Protein AF-A0A1B6L6G4-F1 (afdb_monomer_lite)

Foldseek 3Di:
DVVVVVVVVVVVPPDDPVVVVFWDFDDDPVLVVQLVVVVVVDDLCLVVCVVVVNDDPVVSVVSVVVVSVVSNCVSTPTDGNDPDPPQPVPNQPLDDPVLVVLVVVLVVLVVVLVVCVVVVDPCNVVSVVVSVVSVVVSVVSSVVSLVVSLVVQLVPDPHNVVSVVVSVVVVPPDDPPPPPVVVVVVVVVVVVVVVVD

Organism: NCBI:txid36148

Radius of gyration: 31.11 Å; chains: 1; bounding box: 111×31×58 Å

Sequence (197 aa):
LLLKFLYNVGNLTGIPNDVIKKLVRRQNDRTMGFFIEQLKGEKWNMIKEFQRGNINEEIMFDEFSKGYVNLWHFSSPPVQKKPGKQPKKGQLNWYTDKLRKIREQIMALHSVYKHVSKINYENVKIAYKAYLNCKRVYNYELKLAKRLAFENYIEKAPSRCKATWEVISSISTKPVDLDVDNLNNYFIDSVHELGSK

Structure (mmCIF, N/CA/C/O backbone):
data_AF-A0A1B6L6G4-F1
#
_entry.id   AF-A0A1B6L6G4-F1
#
loop_
_atom_site.group_PDB
_atom_site.id
_atom_site.type_symbol
_atom_site.label_atom_id
_atom_site.label_alt_id
_atom_site.label_comp_id
_atom_site.label_asym_id
_atom_site.label_entity_id
_atom_site.label_seq_id
_atom_site.pdbx_PDB_ins_code
_atom_site.Cartn_x
_atom_site.Cartn_y
_atom_site.Cartn_z
_atom_site.occupancy
_atom_site.B_iso_or_equiv
_atom_site.auth_seq_id
_atom_site.auth_comp_id
_atom_site.auth_asym_id
_atom_site.auth_atom_id
_atom_site.pdbx_PDB_model_num
ATOM 1 N N . LEU A 1 1 ? -34.875 -4.199 -6.684 1.00 39.66 1 LEU A N 1
ATOM 2 C CA . LEU A 1 1 ? -35.527 -2.992 -6.118 1.00 39.66 1 LEU A CA 1
ATOM 3 C C . LEU A 1 1 ? -34.527 -1.867 -5.827 1.00 39.66 1 LEU A C 1
ATOM 5 O O . LEU A 1 1 ? -34.655 -0.827 -6.453 1.00 39.66 1 LEU A O 1
ATOM 9 N N . LEU A 1 2 ? -33.465 -2.088 -5.039 1.00 31.22 2 LEU A N 1
ATOM 10 C CA . LEU A 1 2 ? -32.393 -1.097 -4.781 1.00 31.22 2 LEU A CA 1
ATOM 11 C C . LEU A 1 2 ? -31.710 -0.521 -6.042 1.00 31.22 2 LEU A C 1
ATOM 13 O O . LEU A 1 2 ? -31.504 0.683 -6.137 1.00 31.22 2 LEU A O 1
ATOM 17 N N . LEU A 1 3 ? -31.432 -1.351 -7.054 1.00 31.55 3 LEU A N 1
ATOM 18 C CA . LEU A 1 3 ? -30.875 -0.890 -8.339 1.00 31.55 3 LEU A CA 1
ATOM 19 C C . LEU A 1 3 ? -31.862 -0.039 -9.162 1.00 31.55 3 LEU A C 1
ATOM 21 O O . LEU A 1 3 ? -31.441 0.877 -9.859 1.00 31.55 3 LEU A O 1
ATOM 25 N N . LYS A 1 4 ? -33.172 -0.297 -9.042 1.00 30.81 4 LYS A N 1
ATOM 26 C CA . LYS A 1 4 ? -34.238 0.493 -9.690 1.00 30.81 4 LYS A CA 1
ATOM 27 C C . LYS A 1 4 ? -34.435 1.842 -8.986 1.00 30.81 4 LYS A C 1
ATOM 29 O O . LYS A 1 4 ? -34.667 2.846 -9.646 1.00 30.81 4 LYS A O 1
ATOM 34 N N . PHE A 1 5 ? -34.266 1.868 -7.663 1.00 37.62 5 PHE A N 1
ATOM 35 C CA . PHE A 1 5 ? -34.332 3.088 -6.857 1.00 37.62 5 PHE A CA 1
ATOM 36 C C . PHE A 1 5 ? -33.161 4.035 -7.168 1.00 37.62 5 PHE A C 1
ATOM 38 O O . PHE A 1 5 ? -33.369 5.221 -7.393 1.00 37.62 5 PHE A O 1
ATOM 45 N N . LEU A 1 6 ? -31.940 3.502 -7.302 1.00 36.91 6 LEU A N 1
ATOM 46 C CA . LEU A 1 6 ? -30.766 4.290 -7.706 1.00 36.91 6 LEU A CA 1
ATOM 47 C C . LEU A 1 6 ? -30.867 4.825 -9.144 1.00 36.91 6 LEU A C 1
ATOM 49 O O . LEU A 1 6 ? -30.389 5.924 -9.416 1.00 36.91 6 LEU A O 1
ATOM 53 N N . TYR A 1 7 ? -31.508 4.077 -10.048 1.00 36.12 7 TYR A N 1
ATOM 54 C CA . TYR A 1 7 ? -31.741 4.510 -11.429 1.00 36.12 7 TYR A CA 1
ATOM 55 C C . TYR A 1 7 ? -32.748 5.673 -11.509 1.00 36.12 7 TYR A C 1
ATOM 57 O O . TYR A 1 7 ? -32.514 6.639 -12.230 1.00 36.12 7 TYR A O 1
ATOM 65 N N . ASN A 1 8 ? -33.819 5.639 -10.707 1.00 34.69 8 ASN A N 1
ATOM 66 C CA . ASN A 1 8 ? -34.839 6.695 -10.700 1.00 34.69 8 ASN A CA 1
ATOM 67 C C . ASN A 1 8 ? -34.369 8.017 -10.070 1.00 34.69 8 ASN A C 1
ATOM 69 O O . ASN A 1 8 ? -34.823 9.078 -10.492 1.00 34.69 8 ASN A O 1
ATOM 73 N N . VAL A 1 9 ? -33.427 7.992 -9.121 1.00 42.03 9 VAL A N 1
ATOM 74 C CA . VAL A 1 9 ? -32.869 9.226 -8.527 1.00 42.03 9 VAL A CA 1
ATOM 75 C C . VAL A 1 9 ? -31.980 9.992 -9.522 1.00 42.03 9 VAL A C 1
ATOM 77 O O . VAL A 1 9 ? -31.917 11.219 -9.473 1.00 42.03 9 VAL A O 1
ATOM 80 N N . GLY A 1 10 ? -31.345 9.302 -10.478 1.00 36.12 10 GLY A N 1
ATOM 81 C CA . GLY A 1 10 ? -30.532 9.938 -11.524 1.00 36.12 10 GLY A CA 1
ATOM 82 C C . GLY A 1 10 ? -31.335 10.852 -12.458 1.00 36.12 10 GLY A C 1
ATOM 83 O O . GLY A 1 10 ? -30.865 11.932 -12.811 1.00 36.12 10 GLY A O 1
ATOM 84 N N . ASN A 1 11 ? -32.577 10.478 -12.781 1.00 34.06 11 ASN A N 1
ATOM 85 C CA . ASN A 1 11 ? -33.445 11.249 -13.679 1.00 34.06 11 ASN A CA 1
ATOM 86 C C . ASN A 1 11 ? -34.030 12.524 -13.045 1.00 34.06 11 ASN A C 1
ATOM 88 O O . ASN A 1 11 ? -34.455 13.415 -13.773 1.00 34.06 11 ASN A O 1
ATOM 92 N N . LEU A 1 12 ? -34.018 12.655 -11.713 1.00 39.72 12 LEU A N 1
ATOM 93 C CA . LEU A 1 12 ? -34.580 13.817 -11.007 1.00 39.72 12 LEU A CA 1
ATOM 94 C C . LEU A 1 12 ? -33.653 15.044 -10.982 1.00 39.72 12 LEU A C 1
ATOM 96 O O . LEU A 1 12 ? -34.081 16.121 -10.583 1.00 39.72 12 LEU A O 1
ATOM 100 N N . THR A 1 13 ? -32.389 14.906 -11.396 1.00 43.69 13 THR A N 1
ATOM 101 C CA . THR A 1 13 ? -31.381 15.980 -11.261 1.00 43.69 13 THR A CA 1
ATOM 102 C C . THR A 1 13 ? -30.924 16.593 -12.587 1.00 43.69 13 THR A C 1
ATOM 104 O O . THR A 1 13 ? -30.121 17.521 -12.574 1.00 43.69 13 THR A O 1
ATOM 107 N N . GLY A 1 14 ? -31.419 16.107 -13.734 1.00 39.94 14 GLY A N 1
ATOM 108 C CA . GLY A 1 14 ? -31.072 16.652 -15.057 1.00 39.94 14 GLY A CA 1
ATOM 109 C C . GLY A 1 14 ? -29.586 16.538 -15.433 1.00 39.94 14 GLY A C 1
ATOM 110 O O . GLY A 1 14 ? -29.133 17.197 -16.367 1.00 39.94 14 GLY A O 1
ATOM 111 N N . ILE A 1 15 ? -28.803 15.727 -14.713 1.00 44.81 15 ILE A N 1
ATOM 112 C CA . ILE A 1 15 ? -27.359 15.609 -14.928 1.00 44.81 15 ILE A CA 1
ATOM 113 C C . ILE A 1 15 ? -27.097 14.650 -16.105 1.00 44.81 15 ILE A C 1
ATOM 115 O O . ILE A 1 15 ? -27.528 13.497 -16.050 1.00 44.81 15 ILE A O 1
ATOM 119 N N . PRO A 1 16 ? -26.353 15.066 -17.150 1.00 45.09 16 PRO A N 1
ATOM 120 C CA . PRO A 1 16 ? -26.042 14.212 -18.295 1.00 45.09 16 PRO A CA 1
ATOM 121 C C . PRO A 1 16 ? -25.344 12.907 -17.881 1.00 45.09 16 PRO A C 1
ATOM 123 O O . PRO A 1 16 ? -24.388 12.917 -17.099 1.00 45.09 16 PRO A O 1
ATOM 126 N N . ASN A 1 17 ? -25.778 11.781 -18.459 1.00 45.47 17 ASN A N 1
ATOM 127 C CA . ASN A 1 17 ? -25.309 10.423 -18.136 1.00 45.47 17 ASN A CA 1
ATOM 128 C C . ASN A 1 17 ? -23.775 10.228 -18.204 1.00 45.47 17 ASN A C 1
ATOM 130 O O . ASN A 1 17 ? -23.232 9.369 -17.505 1.00 45.47 17 ASN A O 1
ATOM 134 N N . ASP A 1 18 ? -23.048 11.037 -18.982 1.00 49.62 18 ASP A N 1
ATOM 135 C CA . ASP A 1 18 ? -21.578 10.982 -19.060 1.00 49.62 18 ASP A CA 1
ATOM 136 C C . ASP A 1 18 ? -20.858 11.520 -17.811 1.00 49.62 18 ASP A C 1
ATOM 138 O O . ASP A 1 18 ? -19.724 11.119 -17.521 1.00 49.62 18 ASP A O 1
ATOM 142 N N . VAL A 1 19 ? -21.512 12.370 -17.015 1.00 47.19 19 VAL A N 1
ATOM 143 C CA . VAL A 1 19 ? -20.970 12.882 -15.743 1.00 47.19 19 VAL A CA 1
ATOM 144 C C . VAL A 1 19 ? -21.105 11.835 -14.629 1.00 47.19 19 VAL A C 1
ATOM 146 O O . VAL A 1 19 ? -20.217 11.700 -13.780 1.00 47.19 19 VAL A O 1
ATOM 149 N N . ILE A 1 20 ? -22.164 11.019 -14.674 1.00 48.06 20 ILE A N 1
ATOM 150 C CA . ILE A 1 20 ? -22.476 9.994 -13.662 1.00 48.06 20 ILE A CA 1
ATOM 151 C C . ILE A 1 20 ? -21.379 8.914 -13.593 1.00 48.06 20 ILE A C 1
ATOM 153 O O . ILE A 1 20 ? -21.066 8.415 -12.512 1.00 48.06 20 ILE A O 1
ATOM 157 N N . LYS A 1 21 ? -20.680 8.625 -14.702 1.00 52.34 21 LYS A N 1
ATOM 158 C CA . LYS A 1 21 ? -19.575 7.642 -14.744 1.00 52.34 21 LYS A CA 1
ATOM 159 C C . LYS A 1 21 ? -18.335 8.026 -13.912 1.00 52.34 21 LYS A C 1
ATOM 161 O O . LYS A 1 21 ? -17.437 7.195 -13.755 1.00 52.34 21 LYS A O 1
ATOM 166 N N . LYS A 1 22 ? -18.246 9.252 -13.372 1.00 57.28 22 LYS A N 1
ATOM 167 C CA . LYS A 1 22 ? -17.052 9.755 -12.654 1.00 57.28 22 LYS A CA 1
ATOM 168 C C . LYS A 1 22 ? -17.246 10.011 -11.159 1.00 57.28 22 LYS A C 1
ATOM 170 O O . LYS A 1 22 ? -16.252 10.263 -10.475 1.00 57.28 22 LYS A O 1
ATOM 175 N N . LEU A 1 23 ? -18.464 9.934 -10.634 1.00 62.88 23 LEU A N 1
ATOM 176 C CA . LEU A 1 23 ? -18.747 10.211 -9.225 1.00 62.88 23 LEU A CA 1
ATOM 177 C C . LEU A 1 23 ? -18.883 8.901 -8.446 1.00 62.88 23 LEU A C 1
ATOM 179 O O . LEU A 1 23 ? -19.687 8.040 -8.787 1.00 62.88 23 LEU A O 1
ATOM 183 N N . VAL A 1 24 ? -18.073 8.733 -7.401 1.00 73.31 24 VAL A N 1
ATOM 184 C CA . VAL A 1 24 ? -18.100 7.544 -6.538 1.00 73.31 24 VAL A CA 1
ATOM 185 C C . VAL A 1 24 ? -18.157 8.000 -5.087 1.00 73.31 24 VAL A C 1
ATOM 187 O O . VAL A 1 24 ? -17.417 8.896 -4.687 1.00 73.31 24 VAL A O 1
ATOM 190 N N . ARG A 1 25 ? -19.003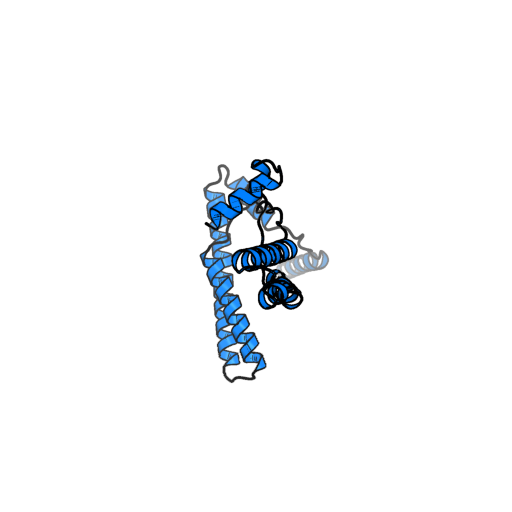 7.367 -4.274 1.00 73.31 25 ARG A N 1
ATOM 191 C CA . ARG A 1 25 ? -19.001 7.573 -2.819 1.00 73.31 25 ARG A CA 1
ATOM 192 C C . ARG A 1 25 ? -17.932 6.676 -2.205 1.00 73.31 25 ARG A C 1
ATOM 194 O O . ARG A 1 25 ? -17.938 5.467 -2.426 1.00 73.31 25 ARG A O 1
ATOM 201 N N . ARG A 1 26 ? -16.978 7.262 -1.480 1.00 68.44 26 ARG A N 1
ATOM 202 C CA . ARG A 1 26 ? -15.943 6.511 -0.756 1.00 68.44 26 ARG A CA 1
ATOM 203 C C . ARG A 1 26 ? -16.324 6.460 0.712 1.00 68.44 26 ARG A C 1
ATOM 205 O O . ARG A 1 26 ? -16.368 7.503 1.349 1.00 68.44 26 ARG A O 1
ATOM 212 N N . GLN A 1 27 ? -16.556 5.257 1.224 1.00 74.38 27 GLN A N 1
ATOM 213 C CA . GLN A 1 27 ? -16.770 5.037 2.648 1.00 74.38 27 GLN A CA 1
ATOM 214 C C . GLN A 1 27 ? -15.454 4.655 3.319 1.00 74.38 27 GLN A C 1
ATOM 216 O O . GLN A 1 27 ? -14.735 3.782 2.833 1.00 74.38 27 GLN A O 1
ATOM 221 N N . ASN A 1 28 ? -15.131 5.339 4.409 1.00 81.38 28 ASN A N 1
ATOM 222 C CA . ASN A 1 28 ? -14.063 4.974 5.329 1.00 81.38 28 ASN A CA 1
ATOM 223 C C . ASN A 1 28 ? -14.573 5.115 6.770 1.00 81.38 28 ASN A C 1
ATOM 225 O O . ASN A 1 28 ? -15.657 5.651 7.000 1.00 81.38 28 ASN A O 1
ATOM 229 N N . ASP A 1 29 ? -13.784 4.661 7.740 1.00 81.56 29 ASP A N 1
ATOM 230 C CA . ASP A 1 29 ? -14.205 4.630 9.146 1.00 81.56 29 ASP A CA 1
ATOM 231 C C . ASP A 1 29 ? -14.609 6.015 9.678 1.00 81.56 29 ASP A C 1
ATOM 233 O O . ASP A 1 29 ? -15.520 6.130 10.493 1.00 81.56 29 ASP A O 1
ATOM 237 N N . ARG A 1 30 ? -13.997 7.090 9.162 1.00 80.69 30 ARG A N 1
ATOM 238 C CA . ARG A 1 30 ? -14.322 8.469 9.549 1.00 80.69 30 ARG A CA 1
ATOM 239 C C . ARG A 1 30 ? -15.670 8.927 8.992 1.00 80.69 30 ARG A C 1
ATOM 241 O O . ARG A 1 30 ? -16.451 9.512 9.736 1.00 80.69 30 ARG A O 1
ATOM 248 N N . THR A 1 31 ? -15.948 8.691 7.707 1.00 79.62 31 THR A N 1
ATOM 249 C CA . THR A 1 31 ? -17.243 9.065 7.103 1.00 79.62 31 THR A CA 1
ATOM 250 C C . THR A 1 31 ? -18.380 8.242 7.694 1.00 79.62 31 THR A C 1
ATOM 252 O O . THR A 1 31 ? -19.468 8.769 7.912 1.00 79.62 31 THR A O 1
ATOM 255 N N . MET A 1 32 ? -18.111 6.975 8.020 1.00 85.62 32 MET A N 1
ATOM 256 C CA . MET A 1 32 ? -19.069 6.115 8.706 1.00 85.62 32 MET A CA 1
ATOM 257 C C . MET A 1 32 ? -19.312 6.570 10.150 1.00 85.62 32 MET A C 1
ATOM 259 O O . MET A 1 32 ? -20.462 6.656 10.570 1.00 85.62 32 MET A O 1
ATOM 263 N N . GLY A 1 33 ? -18.257 6.931 10.890 1.00 84.62 33 GLY A N 1
ATOM 264 C CA . GLY A 1 33 ? -18.384 7.495 12.236 1.00 84.62 33 GLY A CA 1
ATOM 265 C C . GLY A 1 33 ? -19.235 8.766 12.256 1.00 84.62 33 GLY A C 1
ATOM 266 O O . GLY A 1 33 ? -20.168 8.865 13.047 1.00 84.62 33 GLY A O 1
ATOM 267 N N . PHE A 1 34 ? -18.991 9.684 11.315 1.00 83.19 34 PHE A N 1
ATOM 268 C CA . PHE A 1 34 ? -19.787 10.904 11.172 1.00 83.19 34 PHE A CA 1
ATOM 269 C C . PHE A 1 34 ? -21.260 10.612 10.840 1.00 83.19 34 PHE A C 1
ATOM 271 O O . PHE A 1 34 ? -22.151 11.209 11.433 1.00 83.19 34 PHE A O 1
ATOM 278 N N . PHE A 1 35 ? -21.538 9.663 9.938 1.00 87.62 35 PHE A N 1
ATOM 279 C CA . PHE A 1 35 ? -22.912 9.246 9.632 1.00 87.62 35 PHE A CA 1
ATOM 280 C C . PHE A 1 35 ? -23.644 8.694 10.864 1.00 87.62 35 PHE A C 1
ATOM 282 O O . PHE A 1 35 ? -24.798 9.043 11.104 1.00 87.62 35 PHE A O 1
ATOM 289 N N . ILE A 1 36 ? -22.964 7.882 11.677 1.00 89.62 36 ILE A N 1
ATOM 290 C CA . ILE A 1 36 ? -23.523 7.331 12.918 1.00 89.62 36 ILE A CA 1
ATOM 291 C C . ILE A 1 36 ? -23.848 8.446 13.921 1.00 89.62 36 ILE A C 1
ATOM 293 O O . ILE A 1 36 ? -24.890 8.392 14.572 1.00 89.62 36 ILE A O 1
ATOM 297 N N . GLU A 1 37 ? -22.987 9.455 14.056 1.00 90.12 37 GLU A N 1
ATOM 298 C CA . GLU A 1 37 ? -23.256 10.608 14.926 1.00 90.12 37 GLU A CA 1
ATOM 299 C C . GLU A 1 37 ? -24.483 11.402 14.464 1.00 90.12 37 GLU A C 1
ATOM 301 O O . GLU A 1 37 ? -25.330 11.740 15.290 1.00 90.12 37 GLU A O 1
ATOM 306 N N . GLN A 1 38 ? -24.626 11.633 13.155 1.00 85.38 38 GLN A N 1
ATOM 307 C CA . GLN A 1 38 ? -25.799 12.318 12.603 1.00 85.38 38 GLN A CA 1
ATOM 308 C C . GLN A 1 38 ? -27.085 11.505 12.812 1.00 85.38 38 GLN A C 1
ATOM 310 O O . GLN A 1 38 ? -28.083 12.052 13.271 1.00 85.38 38 GLN A O 1
ATOM 315 N N . LEU A 1 39 ? -27.053 10.186 12.583 1.00 89.44 39 LEU A N 1
ATOM 316 C CA . LEU A 1 39 ? -28.201 9.305 12.842 1.00 89.44 39 LEU A CA 1
ATOM 317 C C . LEU A 1 39 ? -28.660 9.331 14.305 1.00 89.44 39 LEU A C 1
ATOM 319 O O . LEU A 1 39 ? -29.860 9.274 14.570 1.00 89.44 39 LEU A O 1
ATOM 323 N N . LYS A 1 40 ? -27.718 9.405 15.254 1.00 89.75 40 LYS A N 1
ATOM 324 C CA . LYS A 1 40 ? -28.026 9.496 16.690 1.00 89.75 40 LYS A CA 1
ATOM 325 C C . LYS A 1 40 ? -28.635 10.845 17.078 1.00 89.75 40 LYS A C 1
ATOM 327 O O . LYS A 1 40 ? -29.405 10.896 18.032 1.00 89.75 40 LYS A O 1
ATOM 332 N N . GLY A 1 41 ? -28.258 11.918 16.384 1.00 85.62 41 GLY A N 1
ATOM 333 C CA . GLY A 1 41 ? -28.753 13.273 16.632 1.00 85.62 41 GLY A CA 1
ATOM 334 C C . GLY A 1 41 ? -30.087 13.598 15.953 1.00 85.62 41 GLY A C 1
ATOM 335 O O . GLY A 1 41 ? -30.733 14.576 16.333 1.00 85.62 41 GLY A O 1
ATOM 336 N N . GLU A 1 42 ? -30.504 12.799 14.967 1.00 89.62 42 GLU A N 1
ATOM 337 C CA . GLU A 1 42 ? -31.704 13.062 14.175 1.00 89.62 42 GLU A CA 1
ATOM 338 C C . GLU A 1 42 ? -32.991 12.902 14.995 1.00 89.62 42 GLU A C 1
ATOM 340 O O . GLU A 1 42 ? -33.189 11.935 15.738 1.00 89.62 42 GLU A O 1
ATOM 345 N N . LYS A 1 43 ? -33.912 13.856 14.830 1.00 89.00 43 LYS A N 1
ATOM 346 C CA . LYS A 1 43 ? -35.220 13.829 15.490 1.00 89.00 43 LYS A CA 1
ATOM 347 C C . LYS A 1 43 ? -36.243 13.169 14.572 1.00 89.00 43 LYS A C 1
ATOM 349 O O . LYS A 1 43 ? -36.870 13.824 13.746 1.00 89.00 43 LYS A O 1
ATOM 354 N N . TRP A 1 44 ? -36.455 11.874 14.778 1.00 90.31 44 TRP A N 1
ATOM 355 C CA . TRP A 1 44 ? -37.418 11.042 14.050 1.00 90.31 44 TRP A CA 1
ATOM 356 C C . TRP A 1 44 ? -38.880 11.359 14.429 1.00 90.31 44 TRP A C 1
ATOM 358 O O . TRP A 1 44 ? -39.578 10.553 15.045 1.00 90.31 44 TRP A O 1
ATOM 368 N N . ASN A 1 45 ? -39.345 12.568 14.096 1.00 89.62 45 ASN A N 1
ATOM 369 C CA . ASN A 1 45 ? -40.678 13.067 14.460 1.00 89.62 45 ASN A CA 1
ATOM 370 C C . ASN A 1 45 ? -41.818 12.209 13.887 1.00 89.62 45 ASN A C 1
ATOM 372 O O . ASN A 1 45 ? -42.851 12.086 14.541 1.00 89.62 45 ASN A O 1
ATOM 376 N N . MET A 1 46 ? -41.600 11.547 12.745 1.00 91.38 46 MET A N 1
ATOM 377 C CA . MET A 1 46 ? -42.564 10.617 12.145 1.00 91.38 46 MET A CA 1
ATOM 378 C C . MET A 1 46 ? -42.968 9.484 13.098 1.00 91.38 46 MET A C 1
ATOM 380 O O . MET A 1 46 ? -44.108 9.036 13.076 1.00 91.38 46 MET A O 1
ATOM 384 N N . ILE A 1 47 ? -42.081 9.058 14.008 1.00 90.06 47 ILE A N 1
ATOM 385 C CA . ILE A 1 47 ? -42.405 8.029 15.009 1.00 90.06 47 ILE A CA 1
ATOM 386 C C . ILE A 1 47 ? -43.494 8.534 15.965 1.00 90.06 47 ILE A C 1
ATOM 388 O O . ILE A 1 47 ? -44.410 7.791 16.312 1.00 90.06 47 ILE A O 1
ATOM 392 N N . LYS A 1 48 ? -43.423 9.808 16.372 1.00 91.50 48 LYS A N 1
ATOM 393 C CA . LYS A 1 48 ? -44.418 10.419 17.267 1.00 91.50 48 LYS A CA 1
ATOM 394 C C . LYS A 1 48 ? -45.753 10.621 16.560 1.00 91.50 48 LYS A C 1
ATOM 396 O O . LYS A 1 48 ? -46.795 10.395 17.164 1.00 91.50 48 LYS A O 1
ATOM 401 N N . GLU A 1 49 ? -45.722 11.028 15.296 1.00 89.94 49 GLU A N 1
ATOM 402 C CA . GLU A 1 49 ? -46.930 11.217 14.487 1.00 89.94 49 GLU A CA 1
ATOM 403 C C . GLU A 1 49 ? -47.628 9.884 14.181 1.00 89.94 49 GLU A C 1
ATOM 405 O O . GLU A 1 49 ? -48.855 9.808 14.233 1.00 89.94 49 GLU A O 1
ATOM 410 N N . PHE A 1 50 ? -46.864 8.806 13.986 1.00 91.75 50 PHE A N 1
ATOM 411 C CA . PHE A 1 50 ? -47.404 7.452 13.858 1.00 91.75 50 PHE A CA 1
ATOM 412 C C . PHE A 1 50 ? -48.058 6.969 15.160 1.00 91.75 50 PHE A C 1
ATOM 414 O O . PHE A 1 50 ? -49.189 6.494 15.149 1.00 91.75 50 PHE A O 1
ATOM 421 N N . GLN A 1 51 ? -47.398 7.168 16.308 1.00 90.31 51 GLN A N 1
ATOM 422 C CA . GLN A 1 51 ? -47.954 6.817 17.626 1.00 90.31 51 GLN A CA 1
ATOM 423 C C . GLN A 1 51 ? -49.242 7.582 17.967 1.00 90.31 51 GLN A C 1
ATOM 425 O O . GLN A 1 51 ? -50.066 7.087 18.733 1.00 90.31 51 GLN A O 1
ATOM 430 N N . ARG A 1 52 ? -49.420 8.783 17.407 1.00 92.88 52 ARG A N 1
ATOM 431 C CA . ARG A 1 52 ? -50.639 9.594 17.543 1.00 92.88 52 ARG A CA 1
ATOM 432 C C . ARG A 1 52 ? -51.761 9.169 16.591 1.00 92.88 52 ARG A C 1
ATOM 434 O O . ARG A 1 52 ? -52.865 9.684 16.720 1.00 92.88 52 ARG A O 1
ATOM 441 N N . GLY A 1 53 ? -51.490 8.259 15.653 1.00 91.44 53 GLY A N 1
ATOM 442 C CA . GLY A 1 53 ? -52.437 7.844 14.617 1.00 91.44 53 GLY A CA 1
ATOM 443 C C . GLY A 1 53 ? -52.623 8.869 13.493 1.00 91.44 53 GLY A C 1
ATOM 444 O O . GLY A 1 53 ? -53.565 8.744 12.716 1.00 91.44 53 GLY A O 1
ATOM 445 N N . ASN A 1 54 ? -51.745 9.874 13.393 1.00 91.75 54 ASN A N 1
ATOM 446 C CA . ASN A 1 54 ? -51.842 10.936 12.384 1.00 91.75 54 ASN A CA 1
ATOM 447 C C . ASN A 1 54 ? -51.332 10.492 11.006 1.00 91.75 54 ASN A C 1
ATOM 449 O O . ASN A 1 54 ? -51.716 11.066 9.989 1.00 91.75 54 ASN A O 1
ATOM 453 N N . ILE A 1 55 ? -50.458 9.483 10.970 1.00 92.38 55 ILE A N 1
ATOM 454 C CA . ILE A 1 55 ? -49.914 8.893 9.745 1.00 92.38 55 ILE A CA 1
ATOM 455 C C . ILE A 1 55 ? -50.016 7.369 9.810 1.00 92.38 55 ILE A C 1
ATOM 457 O O . ILE A 1 55 ? -49.995 6.784 10.893 1.00 92.38 55 ILE A O 1
ATOM 461 N N . ASN A 1 56 ? -50.113 6.727 8.649 1.00 93.62 56 ASN A N 1
ATOM 462 C CA . ASN A 1 56 ? -50.108 5.271 8.534 1.00 93.62 56 ASN A CA 1
ATOM 463 C C . ASN A 1 56 ? -48.672 4.720 8.406 1.00 93.62 56 ASN A C 1
ATOM 465 O O . ASN A 1 56 ? -47.696 5.468 8.312 1.00 93.62 56 ASN A O 1
ATOM 469 N N . GLU A 1 57 ? -48.547 3.393 8.408 1.00 91.75 57 GLU A N 1
ATOM 470 C CA . GLU A 1 57 ? -47.259 2.689 8.356 1.00 91.75 57 GLU A CA 1
ATOM 471 C C . GLU A 1 57 ? -46.467 2.988 7.075 1.00 91.75 57 GLU A C 1
ATOM 473 O O . GLU A 1 57 ? -45.250 3.163 7.125 1.00 91.75 57 GLU A O 1
ATOM 478 N N . GLU A 1 58 ? -47.153 3.097 5.935 1.00 91.38 58 GLU A N 1
ATOM 479 C CA . GLU A 1 58 ? -46.520 3.383 4.644 1.00 91.38 58 GLU A CA 1
ATOM 480 C C . GLU A 1 58 ? -45.878 4.773 4.631 1.00 91.38 58 GLU A C 1
ATOM 482 O O . GLU A 1 58 ? -44.704 4.911 4.282 1.00 91.38 58 GLU A O 1
ATOM 487 N N . ILE A 1 59 ? -46.612 5.797 5.079 1.00 89.75 59 ILE A N 1
ATOM 488 C CA . ILE A 1 59 ? -46.116 7.177 5.153 1.00 89.75 59 ILE A CA 1
ATOM 489 C C . ILE A 1 59 ? -44.956 7.270 6.151 1.00 89.75 59 ILE A C 1
ATOM 491 O O . ILE A 1 59 ? -43.941 7.904 5.862 1.00 89.75 59 ILE A O 1
ATOM 495 N N . MET A 1 60 ? -45.064 6.589 7.293 1.00 91.44 60 MET A N 1
ATOM 496 C CA . MET A 1 60 ? -44.013 6.541 8.312 1.00 91.44 60 MET A CA 1
ATOM 497 C C . MET A 1 60 ? -42.710 5.941 7.764 1.00 91.44 60 MET A C 1
ATOM 499 O O . MET A 1 60 ? -41.632 6.521 7.944 1.00 91.44 60 MET A O 1
ATOM 503 N N . PHE A 1 61 ? -42.802 4.817 7.048 1.00 91.19 61 PHE A N 1
ATOM 504 C CA . PHE A 1 61 ? -41.645 4.167 6.436 1.00 91.19 61 PHE A CA 1
ATOM 505 C C . PHE A 1 61 ? -41.015 5.022 5.330 1.00 91.19 61 PHE A C 1
ATOM 507 O O . PHE A 1 61 ? -39.785 5.095 5.226 1.00 91.19 61 PHE A O 1
ATOM 514 N N . ASP A 1 62 ? -41.834 5.700 4.529 1.00 90.50 62 ASP A N 1
ATOM 515 C CA . ASP A 1 62 ? -41.370 6.602 3.477 1.00 90.50 62 ASP A CA 1
ATOM 516 C C . ASP A 1 62 ? -40.632 7.816 4.048 1.00 90.50 62 ASP A C 1
ATOM 518 O O . ASP A 1 62 ? -39.560 8.183 3.555 1.00 90.50 62 ASP A O 1
ATOM 522 N N . GLU A 1 63 ? -41.167 8.435 5.101 1.00 89.12 63 GLU A N 1
ATOM 523 C CA . GLU A 1 63 ? -40.520 9.559 5.782 1.00 89.12 63 GLU A CA 1
ATOM 524 C C . GLU A 1 63 ? -39.206 9.144 6.446 1.00 89.12 63 GLU A C 1
ATOM 526 O O . GLU A 1 63 ? -38.194 9.838 6.299 1.00 89.12 63 GLU A O 1
ATOM 531 N N . PHE A 1 64 ? -39.182 7.982 7.106 1.00 92.12 64 PHE A N 1
ATOM 532 C CA . PHE A 1 64 ? -37.952 7.403 7.643 1.00 92.12 64 PHE A CA 1
ATOM 533 C C . PHE A 1 64 ? -36.915 7.171 6.540 1.00 92.12 64 PHE A C 1
ATOM 535 O O . PHE A 1 64 ? -35.770 7.615 6.654 1.00 92.12 64 PHE A O 1
ATOM 542 N N . SER A 1 65 ? -37.320 6.520 5.449 1.00 89.00 65 SER A N 1
ATOM 543 C CA . SER A 1 65 ? -36.435 6.189 4.332 1.00 89.00 65 SER A CA 1
ATOM 544 C C . SER A 1 65 ? -35.850 7.445 3.690 1.00 89.00 65 SER A C 1
ATOM 546 O O . SER A 1 65 ? -34.647 7.498 3.420 1.00 89.00 65 SER A O 1
ATOM 548 N N . LYS A 1 66 ? -36.669 8.488 3.507 1.00 89.62 66 LYS A N 1
ATOM 549 C CA . LYS A 1 66 ? -36.216 9.799 3.020 1.00 89.62 66 LYS A CA 1
ATOM 550 C C . LYS A 1 66 ? -35.199 10.425 3.974 1.00 89.62 66 LYS A C 1
ATOM 552 O O . LYS A 1 66 ? -34.125 10.823 3.525 1.00 89.62 66 LYS A O 1
ATOM 557 N N . GLY A 1 67 ? -35.492 10.467 5.276 1.00 83.12 67 GLY A N 1
ATOM 558 C CA . GLY A 1 67 ? -34.581 11.013 6.289 1.00 83.12 67 GLY A CA 1
ATOM 559 C C . GLY A 1 67 ? -33.238 10.279 6.331 1.00 83.12 67 GLY A C 1
ATOM 560 O O . GLY A 1 67 ? -32.176 10.898 6.249 1.00 83.12 67 GLY A O 1
ATOM 561 N N . TYR A 1 68 ? -33.277 8.948 6.346 1.00 89.44 68 TYR A N 1
ATOM 562 C CA . TYR A 1 68 ? -32.089 8.098 6.343 1.00 89.44 68 TYR A CA 1
ATOM 563 C C . TYR A 1 68 ? -31.215 8.318 5.099 1.00 89.44 68 TYR A C 1
ATOM 565 O O . TYR A 1 68 ? -29.998 8.500 5.207 1.00 89.44 68 TYR A O 1
ATOM 573 N N . VAL A 1 69 ? -31.821 8.330 3.907 1.00 86.81 69 VAL A N 1
ATOM 574 C CA . VAL A 1 69 ? -31.098 8.539 2.642 1.00 86.81 69 VAL A CA 1
ATOM 575 C C . VAL A 1 69 ? -30.503 9.946 2.571 1.00 86.81 69 VAL A C 1
ATOM 577 O O . VAL A 1 69 ? -29.367 10.101 2.115 1.00 86.81 69 VAL A O 1
ATOM 580 N N . ASN A 1 70 ? -31.215 10.959 3.065 1.00 85.38 70 ASN A N 1
ATOM 581 C CA . ASN A 1 70 ? -30.714 12.331 3.115 1.00 85.38 70 ASN A CA 1
ATOM 582 C C . ASN A 1 70 ? -29.489 12.454 4.026 1.00 85.38 70 ASN A C 1
ATOM 584 O O . ASN A 1 70 ? -28.466 12.999 3.600 1.00 85.38 70 ASN A O 1
ATOM 588 N N . LEU A 1 71 ? -29.543 11.874 5.228 1.00 85.25 71 LEU A N 1
ATOM 589 C CA . LEU A 1 71 ? -28.394 11.825 6.137 1.00 85.25 71 LEU A CA 1
ATOM 590 C C . LEU A 1 71 ? -27.216 11.082 5.506 1.00 85.25 71 LEU A C 1
ATOM 592 O O . LEU A 1 71 ? -26.080 11.552 5.548 1.00 85.25 71 LEU A O 1
ATOM 596 N N . TRP A 1 72 ? -27.479 9.960 4.838 1.00 83.25 72 TRP A N 1
ATOM 597 C CA . TRP A 1 72 ? -26.446 9.218 4.123 1.00 83.25 72 TRP A CA 1
ATOM 598 C C . TRP A 1 72 ? -25.800 10.051 3.009 1.00 83.25 72 TRP A C 1
ATOM 600 O O . TRP A 1 72 ? -24.580 10.021 2.815 1.00 83.25 72 TRP A O 1
ATOM 610 N N . HIS A 1 73 ? -26.603 10.810 2.263 1.00 82.25 73 HIS A N 1
ATOM 611 C CA . HIS A 1 73 ? -26.111 11.679 1.204 1.00 82.25 73 HIS A CA 1
ATOM 612 C C . HIS A 1 73 ? -25.278 12.842 1.727 1.00 82.25 73 HIS A C 1
ATOM 614 O O . HIS A 1 73 ? -24.251 13.147 1.112 1.00 82.25 73 HIS A O 1
ATOM 620 N N . PHE A 1 74 ? -25.688 13.423 2.851 1.00 80.62 74 PHE A N 1
ATOM 621 C CA . PHE A 1 74 ? -24.974 14.487 3.543 1.00 80.62 74 PHE A CA 1
ATOM 622 C C . PHE A 1 74 ? -23.635 14.003 4.114 1.00 80.62 74 PHE A C 1
ATOM 624 O O . PHE A 1 74 ? -22.599 14.624 3.883 1.00 80.62 74 PHE A O 1
ATOM 631 N N . SER A 1 75 ? -23.625 12.853 4.790 1.00 79.00 75 SER A N 1
ATOM 632 C CA . SER A 1 75 ? -22.421 12.303 5.424 1.00 79.00 75 SER A CA 1
ATOM 633 C C . SER A 1 75 ? -21.449 11.632 4.448 1.00 79.00 75 SER A C 1
ATOM 635 O O . SER A 1 75 ? -20.308 11.347 4.814 1.00 79.00 75 SER A O 1
ATOM 637 N N . SER A 1 76 ? -21.866 11.371 3.207 1.00 78.00 76 SER A N 1
ATOM 638 C CA . SER A 1 76 ? -21.036 10.706 2.197 1.00 78.00 76 SER A CA 1
ATOM 639 C C . SER A 1 76 ? -21.172 11.340 0.816 1.00 78.00 76 SER A C 1
ATOM 641 O O . SER A 1 76 ? -21.644 10.683 -0.118 1.00 78.00 76 SER A O 1
ATOM 643 N N . PRO A 1 77 ? -20.786 12.614 0.642 1.00 78.44 77 PRO A N 1
ATOM 644 C CA . PRO A 1 77 ? -20.953 13.307 -0.624 1.00 78.44 77 PRO A CA 1
ATOM 645 C C . PRO A 1 77 ? -20.217 12.566 -1.754 1.00 78.44 77 PRO A C 1
ATOM 647 O O . PRO A 1 77 ? -19.131 12.011 -1.547 1.00 78.44 77 PRO A O 1
ATOM 650 N N . PRO A 1 78 ? -20.798 12.514 -2.964 1.00 78.06 78 PRO A N 1
ATOM 651 C CA . PRO A 1 78 ? -20.154 11.873 -4.096 1.00 78.06 78 PRO A CA 1
ATOM 652 C C . PRO A 1 78 ? -18.868 12.627 -4.434 1.00 78.06 78 PRO A C 1
ATOM 654 O O . PRO A 1 78 ? -18.884 13.823 -4.714 1.00 78.06 78 PRO A O 1
ATOM 657 N N . VAL A 1 79 ? -17.741 11.921 -4.415 1.00 77.00 79 VAL A N 1
ATOM 658 C CA . VAL A 1 79 ? -16.451 12.504 -4.777 1.00 77.00 79 VAL A CA 1
ATOM 659 C C . VAL A 1 79 ? -16.102 12.125 -6.204 1.00 77.00 79 VAL A C 1
ATOM 661 O O . VAL A 1 79 ? -16.388 11.017 -6.669 1.00 77.00 79 VAL A O 1
ATOM 664 N N . GLN A 1 80 ? -15.440 13.037 -6.912 1.00 73.56 80 GLN A N 1
ATOM 665 C CA . GLN A 1 80 ? -14.868 12.704 -8.207 1.00 73.56 80 GLN A CA 1
ATOM 666 C C . GLN A 1 80 ? -13.851 11.582 -8.010 1.00 73.56 80 GLN A C 1
ATOM 668 O O . GLN A 1 80 ? -12.917 11.677 -7.201 1.00 73.56 80 GLN A O 1
ATOM 673 N N . LYS A 1 81 ? -14.027 10.491 -8.754 1.00 61.47 81 LYS A N 1
ATOM 674 C CA . LYS A 1 81 ? -13.034 9.432 -8.836 1.00 61.47 81 LYS A CA 1
ATOM 675 C C . LYS A 1 81 ? -11.791 10.069 -9.446 1.00 61.47 81 LYS A C 1
ATOM 677 O O . LYS A 1 81 ? -11.736 10.274 -10.655 1.00 61.47 81 LYS A O 1
ATOM 682 N N . LYS A 1 82 ? -10.801 10.403 -8.604 1.00 61.44 82 LYS A N 1
ATOM 683 C CA . LYS A 1 82 ? -9.477 10.801 -9.094 1.00 61.44 82 LYS A CA 1
ATOM 684 C C . LYS A 1 82 ? -9.076 9.749 -10.127 1.00 61.44 82 LYS A C 1
ATOM 686 O O . LYS A 1 82 ? -9.157 8.561 -9.779 1.00 61.44 82 LYS A O 1
ATOM 691 N N . PRO A 1 83 ? -8.707 10.135 -11.363 1.00 54.97 83 PRO A N 1
ATOM 692 C CA . PRO A 1 83 ? -8.153 9.169 -12.291 1.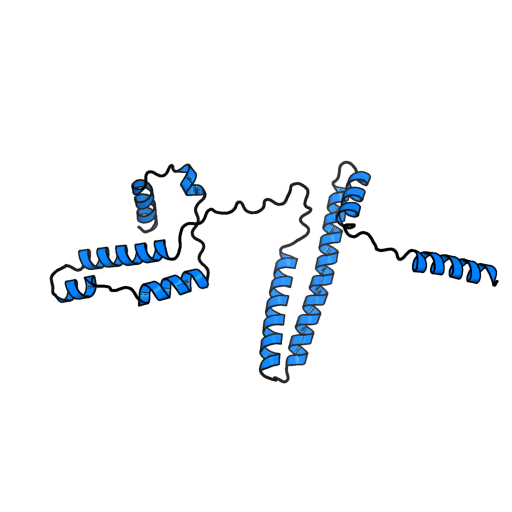00 54.97 83 PRO A CA 1
ATOM 693 C C . PRO A 1 83 ? -7.024 8.489 -11.527 1.00 54.97 83 PRO A C 1
ATOM 695 O O . PRO A 1 83 ? -6.162 9.166 -10.956 1.00 54.97 83 PRO A O 1
ATOM 698 N N . GLY A 1 84 ? -7.107 7.162 -11.384 1.00 55.16 84 GLY A N 1
ATOM 699 C CA . GLY A 1 84 ? -5.998 6.416 -10.805 1.00 55.16 84 GLY A CA 1
ATOM 700 C C . GLY A 1 84 ? -4.757 6.882 -11.547 1.00 55.16 84 GLY A C 1
ATOM 701 O O . GLY A 1 84 ? -4.837 7.031 -12.767 1.00 55.16 84 GLY A O 1
ATOM 702 N N . LYS A 1 85 ? -3.676 7.223 -10.829 1.00 50.75 85 LYS A N 1
ATOM 703 C CA . LYS A 1 85 ? -2.409 7.566 -11.478 1.00 50.75 85 LYS A CA 1
ATOM 704 C C . LYS A 1 85 ? -2.111 6.413 -12.425 1.00 50.75 85 LYS A C 1
ATOM 706 O O . LYS A 1 85 ? -1.720 5.341 -11.973 1.00 50.75 85 LYS A O 1
ATOM 711 N N . GLN A 1 86 ? -2.379 6.620 -13.711 1.00 49.28 86 GLN A N 1
ATOM 712 C CA . GLN A 1 86 ? -1.905 5.734 -14.749 1.00 49.28 86 GLN A CA 1
ATOM 713 C C . GLN A 1 86 ? -0.394 5.688 -14.516 1.00 49.28 86 GLN A C 1
ATOM 715 O O . GLN A 1 86 ? 0.203 6.759 -14.321 1.00 49.28 86 GLN A O 1
ATOM 720 N N . PRO A 1 87 ? 0.213 4.496 -14.399 1.00 47.22 87 PRO A N 1
ATOM 721 C CA . PRO A 1 87 ? 1.660 4.419 -14.306 1.00 47.22 87 PRO A CA 1
ATOM 722 C C . PRO A 1 87 ? 2.213 5.250 -15.463 1.00 47.22 87 PRO A C 1
ATOM 724 O O . PRO A 1 87 ? 1.746 5.114 -16.597 1.00 47.22 87 PRO A O 1
ATOM 727 N N . LYS A 1 88 ? 3.112 6.196 -15.162 1.00 54.25 88 LYS A N 1
ATOM 728 C CA . LYS A 1 88 ? 3.706 7.038 -16.205 1.00 54.25 88 LYS A CA 1
ATOM 729 C C . LYS A 1 88 ? 4.237 6.092 -17.285 1.00 54.25 88 LYS A C 1
ATOM 731 O O . LYS A 1 88 ? 4.910 5.119 -16.947 1.00 54.25 88 LYS A O 1
ATOM 736 N N . LYS A 1 89 ? 3.901 6.329 -18.556 1.00 43.31 89 LYS A N 1
ATOM 737 C CA . LYS A 1 89 ? 4.444 5.556 -19.686 1.00 43.31 89 LYS A CA 1
ATOM 738 C C . LYS A 1 89 ? 5.973 5.510 -19.526 1.00 43.31 89 LYS A C 1
ATOM 740 O O . LYS A 1 89 ? 6.591 6.563 -19.431 1.00 43.31 89 LYS A O 1
ATOM 745 N N . GLY A 1 90 ? 6.546 4.310 -19.405 1.00 56.03 90 GLY A N 1
ATOM 746 C CA . GLY A 1 90 ? 7.982 4.100 -19.152 1.00 56.03 90 GLY A CA 1
ATOM 747 C C . GLY A 1 90 ? 8.381 3.850 -17.690 1.00 56.03 90 GLY A C 1
ATOM 748 O O . GLY A 1 90 ? 9.542 3.565 -17.419 1.00 56.03 90 GLY A O 1
ATOM 749 N N . GLN A 1 91 ? 7.455 3.901 -16.728 1.00 63.16 91 GLN A N 1
ATOM 750 C CA . GLN A 1 91 ? 7.771 3.556 -15.344 1.00 63.16 91 GLN A CA 1
ATOM 751 C C . GLN A 1 91 ? 7.748 2.034 -15.176 1.00 63.16 91 GLN A C 1
ATOM 753 O O . GLN A 1 91 ? 6.686 1.413 -15.111 1.00 63.16 91 GLN A O 1
ATOM 758 N N . LEU A 1 92 ? 8.939 1.440 -15.137 1.00 72.25 92 LEU A N 1
ATOM 759 C CA . LEU A 1 92 ? 9.133 0.007 -14.967 1.00 72.25 92 LEU A CA 1
ATOM 760 C C . LEU A 1 92 ? 8.449 -0.486 -13.683 1.00 72.25 92 LEU A C 1
ATOM 762 O O . LEU A 1 92 ? 8.861 -0.156 -12.567 1.00 72.25 92 LEU A O 1
ATOM 766 N N . ASN A 1 93 ? 7.391 -1.281 -13.843 1.00 78.81 93 ASN A N 1
ATOM 767 C CA . ASN A 1 93 ? 6.633 -1.817 -12.722 1.00 78.81 93 ASN A CA 1
ATOM 768 C C . ASN A 1 93 ? 7.309 -3.079 -12.170 1.00 78.81 93 ASN A C 1
ATOM 770 O O . ASN A 1 93 ? 6.981 -4.198 -12.552 1.00 78.81 93 ASN A O 1
ATOM 774 N N . TRP A 1 94 ? 8.264 -2.884 -11.264 1.00 86.75 94 TRP A N 1
ATOM 775 C CA . TRP A 1 94 ? 8.954 -3.966 -10.555 1.00 86.75 94 TRP A CA 1
ATOM 776 C C . TRP A 1 94 ? 8.181 -4.478 -9.324 1.00 86.75 94 TRP A C 1
ATOM 778 O O . TRP A 1 94 ? 8.601 -5.448 -8.694 1.00 86.75 94 TRP A O 1
ATOM 788 N N . TYR A 1 95 ? 7.072 -3.831 -8.935 1.00 88.88 95 TYR A N 1
ATOM 789 C CA . TYR A 1 95 ? 6.331 -4.190 -7.724 1.00 88.88 95 TYR A CA 1
ATOM 790 C C . TYR A 1 95 ? 5.320 -5.305 -8.002 1.00 88.88 95 TYR A C 1
ATOM 792 O O . TYR A 1 95 ? 4.356 -5.122 -8.742 1.00 88.88 95 TYR A O 1
ATOM 800 N N . THR A 1 96 ? 5.534 -6.464 -7.383 1.00 88.69 96 THR A N 1
ATOM 801 C CA . THR A 1 96 ? 4.745 -7.677 -7.624 1.00 88.69 96 THR A CA 1
ATO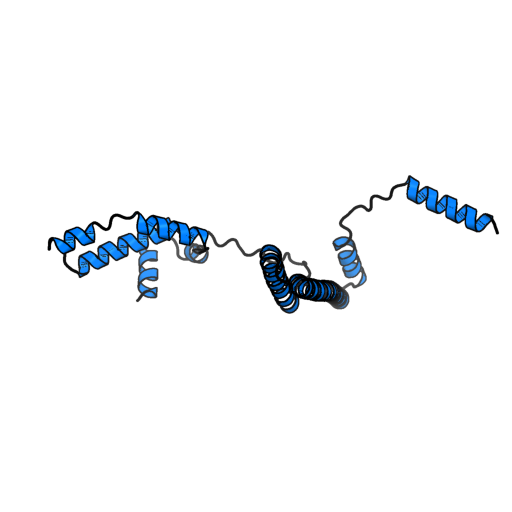M 802 C C . THR A 1 96 ? 3.730 -7.948 -6.514 1.00 88.69 96 THR A C 1
ATOM 804 O O . THR A 1 96 ? 3.884 -7.522 -5.367 1.00 88.69 96 THR A O 1
ATOM 807 N N . ASP A 1 97 ? 2.715 -8.753 -6.826 1.00 87.25 97 ASP A N 1
ATOM 808 C CA . ASP A 1 97 ? 1.737 -9.238 -5.845 1.00 87.25 97 ASP A CA 1
ATOM 809 C C . ASP A 1 97 ? 2.387 -10.042 -4.706 1.00 87.25 97 ASP A C 1
ATOM 811 O O . ASP A 1 97 ? 1.932 -9.981 -3.563 1.00 87.25 97 ASP A O 1
ATOM 815 N N . LYS A 1 98 ? 3.496 -10.740 -4.986 1.00 88.12 98 LYS A N 1
ATOM 816 C CA . LYS A 1 98 ? 4.317 -11.415 -3.969 1.00 88.12 98 LYS A CA 1
ATOM 817 C C . LYS A 1 98 ? 4.884 -10.405 -2.964 1.00 88.12 98 LYS A C 1
ATOM 819 O O . LYS A 1 98 ? 4.726 -10.589 -1.760 1.00 88.12 98 LYS A O 1
ATOM 824 N N . LEU A 1 99 ? 5.477 -9.307 -3.443 1.00 91.12 99 LEU A N 1
ATOM 825 C CA . LEU A 1 99 ? 5.993 -8.234 -2.584 1.00 91.12 99 LEU A CA 1
ATOM 826 C C . LEU A 1 99 ? 4.890 -7.549 -1.774 1.00 91.12 99 LEU A C 1
ATOM 828 O O . LEU A 1 99 ? 5.124 -7.180 -0.621 1.00 91.12 99 LEU A O 1
ATOM 832 N N . ARG A 1 100 ? 3.689 -7.406 -2.348 1.00 90.75 100 ARG A N 1
ATOM 833 C CA . ARG A 1 100 ? 2.512 -6.899 -1.628 1.00 90.75 100 ARG A CA 1
ATOM 834 C C . ARG A 1 100 ? 2.159 -7.787 -0.438 1.00 90.75 100 ARG A C 1
ATOM 836 O O . ARG A 1 100 ? 2.093 -7.280 0.680 1.00 90.75 100 ARG A O 1
ATOM 843 N N . LYS A 1 101 ? 2.035 -9.100 -0.656 1.00 90.38 101 LYS A N 1
ATOM 844 C CA . LYS A 1 101 ? 1.727 -10.073 0.406 1.00 90.38 101 LYS A CA 1
ATOM 845 C C . LYS A 1 101 ? 2.778 -10.068 1.520 1.00 90.38 101 LYS A C 1
ATOM 847 O O . LYS A 1 101 ? 2.429 -10.028 2.696 1.00 90.38 101 LYS A O 1
ATOM 852 N N . ILE A 1 102 ? 4.067 -10.041 1.170 1.00 87.44 102 ILE A N 1
ATOM 853 C CA . ILE A 1 102 ? 5.143 -9.989 2.175 1.00 87.44 102 ILE A CA 1
ATOM 854 C C . ILE A 1 102 ? 5.082 -8.667 2.963 1.00 87.44 102 ILE A C 1
ATOM 856 O O . ILE A 1 102 ? 5.254 -8.657 4.180 1.00 87.44 102 ILE A O 1
ATOM 860 N N . ARG A 1 103 ? 4.789 -7.538 2.304 1.00 91.31 103 ARG A N 1
ATOM 861 C CA . ARG A 1 103 ? 4.618 -6.245 2.986 1.00 91.31 103 ARG A CA 1
ATOM 862 C C . ARG A 1 103 ? 3.450 -6.267 3.975 1.00 91.31 103 ARG A C 1
ATOM 864 O O . ARG A 1 103 ? 3.590 -5.729 5.070 1.00 91.31 103 ARG A O 1
ATOM 871 N N . GLU A 1 104 ? 2.325 -6.877 3.613 1.00 90.94 104 GLU A N 1
ATOM 872 C CA . GLU A 1 104 ? 1.177 -7.060 4.513 1.00 90.94 104 GLU A CA 1
ATOM 873 C C . GLU A 1 104 ? 1.562 -7.902 5.739 1.00 90.94 104 GLU A C 1
ATOM 875 O O . GLU A 1 104 ? 1.277 -7.503 6.870 1.00 90.94 104 GLU A O 1
ATOM 880 N N . GLN A 1 105 ? 2.308 -8.993 5.539 1.00 87.44 105 GLN A N 1
ATOM 881 C CA . GLN A 1 105 ? 2.834 -9.821 6.632 1.00 87.44 105 GLN A CA 1
ATOM 882 C C . GLN A 1 105 ? 3.776 -9.042 7.561 1.00 87.44 105 GLN A C 1
ATOM 884 O O . GLN A 1 105 ? 3.666 -9.161 8.782 1.00 87.44 105 GLN A O 1
ATOM 889 N N . ILE A 1 106 ? 4.659 -8.195 7.018 1.00 91.50 106 ILE A N 1
ATOM 890 C CA . ILE A 1 106 ? 5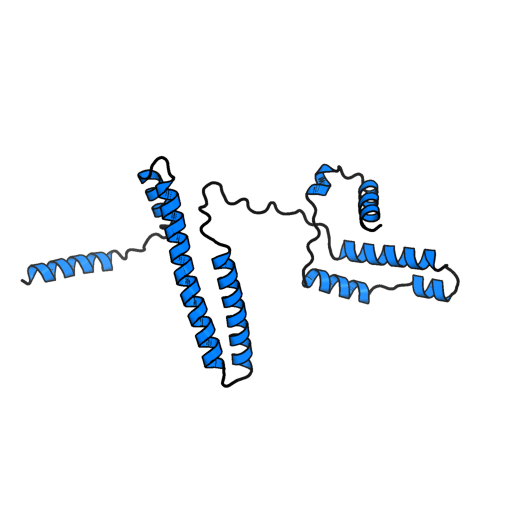.522 -7.317 7.825 1.00 91.50 106 ILE A CA 1
ATOM 891 C C . ILE A 1 106 ? 4.688 -6.390 8.709 1.00 91.50 106 ILE A C 1
ATOM 893 O O . ILE A 1 106 ? 5.000 -6.237 9.890 1.00 91.50 106 ILE A O 1
ATOM 897 N N . MET A 1 107 ? 3.644 -5.771 8.152 1.00 87.56 107 MET A N 1
ATOM 898 C CA . MET A 1 107 ? 2.776 -4.857 8.902 1.00 87.56 107 MET A CA 1
ATOM 899 C C . MET A 1 107 ? 2.022 -5.588 10.015 1.00 87.56 107 MET A C 1
ATOM 901 O O . MET A 1 107 ? 1.957 -5.081 11.136 1.00 87.56 107 MET A O 1
ATOM 905 N N . ALA A 1 108 ? 1.523 -6.797 9.738 1.00 85.00 108 ALA A N 1
ATOM 906 C CA . ALA A 1 108 ? 0.878 -7.642 10.737 1.00 85.00 108 ALA A CA 1
ATOM 907 C C . ALA A 1 108 ? 1.843 -8.014 11.877 1.00 85.00 108 ALA A C 1
ATOM 909 O O . ALA A 1 108 ? 1.538 -7.772 13.044 1.00 85.00 108 ALA A O 1
ATOM 910 N N . LEU A 1 109 ? 3.042 -8.512 11.555 1.00 79.88 109 LEU A N 1
ATOM 911 C CA . LEU A 1 109 ? 4.055 -8.887 12.550 1.00 79.88 109 LEU A CA 1
ATOM 912 C C . LEU A 1 109 ? 4.542 -7.690 13.373 1.00 79.88 109 LEU A C 1
ATOM 914 O O . LEU A 1 109 ? 4.754 -7.812 14.578 1.00 79.88 109 LEU A O 1
ATOM 918 N N . HIS A 1 110 ? 4.688 -6.522 12.748 1.00 88.25 110 HIS A N 1
ATOM 919 C CA . HIS A 1 110 ? 5.037 -5.294 13.455 1.00 88.25 110 HIS A CA 1
ATOM 920 C C . HIS A 1 110 ? 3.924 -4.848 14.415 1.00 88.25 110 HIS A C 1
ATOM 922 O O . HIS A 1 110 ? 4.218 -4.407 15.526 1.00 88.25 110 HIS A O 1
ATOM 928 N N . SER A 1 111 ? 2.654 -4.988 14.017 1.00 85.56 111 SER A N 1
ATOM 929 C CA . SER A 1 111 ? 1.507 -4.723 14.894 1.00 85.56 111 SER A CA 1
ATOM 930 C C . SER A 1 111 ? 1.507 -5.651 16.112 1.00 85.56 111 SER A C 1
ATOM 932 O O . SER A 1 111 ? 1.411 -5.176 17.244 1.00 85.56 111 SER A O 1
ATOM 934 N N . VAL A 1 112 ? 1.718 -6.956 15.891 1.00 81.19 112 VAL A N 1
ATOM 935 C CA . VAL A 1 112 ? 1.843 -7.959 16.962 1.00 81.19 112 VAL A CA 1
ATOM 936 C C . VAL A 1 112 ? 2.990 -7.604 17.904 1.00 81.19 112 VAL A C 1
ATOM 938 O O . VAL A 1 112 ? 2.773 -7.496 19.107 1.00 81.19 112 VAL A O 1
ATOM 941 N N . TYR A 1 113 ? 4.188 -7.339 17.379 1.00 84.25 113 TYR A N 1
ATOM 942 C CA . TYR A 1 113 ? 5.331 -6.910 18.187 1.00 84.25 113 TYR A CA 1
ATOM 943 C C . TYR A 1 113 ? 5.005 -5.671 19.036 1.00 84.25 113 TYR A C 1
ATOM 945 O O . TYR A 1 113 ? 5.225 -5.692 20.245 1.00 84.25 113 TYR A O 1
ATOM 953 N N . LYS A 1 114 ? 4.423 -4.627 18.430 1.00 86.94 114 LYS A N 1
ATOM 954 C CA . LYS A 1 114 ? 4.061 -3.376 19.115 1.00 86.94 114 LYS A CA 1
ATOM 955 C C . LYS A 1 114 ? 3.015 -3.584 20.214 1.00 86.94 114 LYS A C 1
ATOM 957 O O . LYS A 1 114 ? 2.986 -2.829 21.184 1.00 86.94 114 LYS A O 1
ATOM 962 N N . HIS A 1 115 ? 2.120 -4.554 20.048 1.00 80.50 115 HIS A N 1
ATOM 963 C CA . HIS A 1 115 ? 1.121 -4.895 21.055 1.00 80.50 115 HIS A CA 1
ATOM 964 C C . HIS A 1 115 ? 1.759 -5.659 22.222 1.00 80.50 115 HIS A C 1
ATOM 966 O O . HIS A 1 115 ? 1.648 -5.241 23.372 1.00 80.50 115 HIS A O 1
ATOM 972 N N . VAL A 1 116 ? 2.515 -6.715 21.917 1.00 81.62 116 VAL A N 1
ATOM 973 C CA . VAL A 1 116 ? 3.180 -7.570 22.913 1.00 81.62 116 VAL A CA 1
ATOM 974 C C . VAL A 1 116 ? 4.232 -6.786 23.716 1.00 81.62 116 VAL A C 1
ATOM 976 O O . VAL A 1 116 ? 4.371 -7.004 24.918 1.00 81.62 116 VAL A O 1
ATOM 979 N N . SER A 1 117 ? 4.914 -5.811 23.102 1.00 80.44 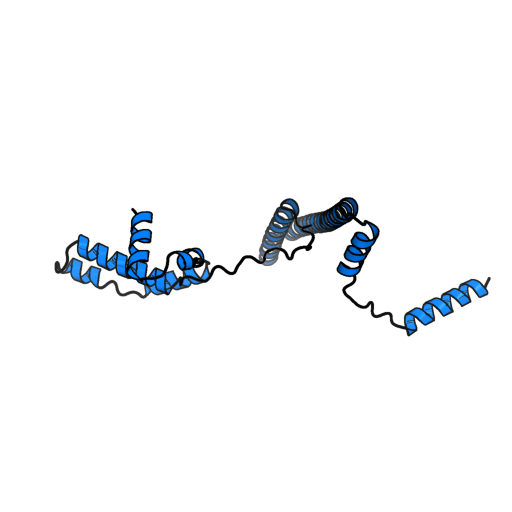117 SER A N 1
ATOM 980 C CA . SER A 1 117 ? 5.890 -4.945 23.783 1.00 80.44 117 SER A CA 1
ATOM 981 C C . SER A 1 117 ? 5.271 -4.011 24.824 1.00 80.44 117 SER A C 1
ATOM 983 O O . SER A 1 117 ? 5.969 -3.572 25.729 1.00 80.44 117 SER A O 1
ATOM 985 N N . LYS A 1 118 ? 3.981 -3.679 24.700 1.00 84.31 118 LYS A N 1
ATOM 986 C CA . LYS A 1 118 ? 3.274 -2.823 25.669 1.00 84.31 118 LYS A CA 1
ATOM 987 C C . LYS A 1 118 ? 2.782 -3.590 26.893 1.00 84.31 118 LYS A C 1
ATOM 989 O O . LYS A 1 118 ? 2.622 -2.993 27.947 1.00 84.31 118 LYS A O 1
ATOM 994 N N . ILE A 1 119 ? 2.521 -4.885 26.733 1.00 79.38 119 ILE A N 1
ATOM 995 C CA . ILE A 1 119 ? 1.916 -5.749 27.759 1.00 79.38 119 ILE A CA 1
ATOM 996 C C . ILE A 1 119 ? 3.005 -6.498 28.563 1.00 79.38 119 ILE A C 1
ATOM 998 O O . ILE A 1 119 ? 2.701 -7.225 29.497 1.00 79.38 119 ILE A O 1
ATOM 1002 N N . ASN A 1 120 ? 4.287 -6.275 28.238 1.00 66.00 120 ASN A N 1
ATOM 1003 C CA . ASN A 1 120 ? 5.463 -6.855 28.900 1.00 66.00 120 ASN A CA 1
ATOM 1004 C C . ASN A 1 120 ? 5.445 -8.395 28.953 1.00 66.00 120 ASN A C 1
ATOM 1006 O O . ASN A 1 120 ? 5.713 -9.015 29.978 1.00 66.00 120 ASN A O 1
ATOM 1010 N N . TYR A 1 121 ? 5.093 -9.013 27.823 1.00 73.19 121 TYR A N 1
ATOM 1011 C CA . TYR A 1 121 ? 4.996 -10.466 27.693 1.00 73.19 121 TYR A CA 1
ATOM 1012 C C . TYR A 1 121 ? 6.362 -11.103 27.396 1.00 73.19 121 TYR A C 1
ATOM 1014 O O . TYR A 1 121 ? 7.175 -10.557 26.649 1.00 73.19 121 TYR A O 1
ATOM 1022 N N . GLU A 1 122 ? 6.584 -12.328 27.858 1.00 74.94 122 GLU A N 1
ATOM 1023 C CA . GLU A 1 122 ? 7.848 -13.063 27.673 1.00 74.94 122 GLU A CA 1
ATOM 1024 C C . GLU A 1 122 ? 8.195 -13.319 26.184 1.00 74.94 122 GLU A C 1
ATOM 1026 O O . GLU A 1 122 ? 9.356 -13.403 25.777 1.00 74.94 122 GLU A O 1
ATOM 1031 N N . ASN A 1 123 ? 7.177 -13.291 25.317 1.00 78.12 123 ASN A N 1
ATOM 1032 C CA . ASN A 1 123 ? 7.278 -13.555 23.880 1.00 78.12 123 ASN A CA 1
ATOM 1033 C C . ASN A 1 123 ? 7.696 -12.344 23.017 1.00 78.12 123 ASN A C 1
ATOM 1035 O O . ASN A 1 123 ? 7.765 -12.478 21.789 1.00 78.12 123 ASN A O 1
ATOM 1039 N N . VAL A 1 124 ? 8.016 -11.174 23.596 1.00 84.69 124 VAL A N 1
ATOM 1040 C CA . VAL A 1 124 ? 8.455 -9.981 22.826 1.00 84.69 124 VAL A CA 1
ATOM 1041 C C . VAL A 1 124 ? 9.647 -10.299 21.918 1.00 84.69 124 VAL A C 1
ATOM 1043 O O . VAL A 1 124 ? 9.655 -9.918 20.743 1.00 84.69 124 VAL A O 1
ATOM 1046 N N . LYS A 1 125 ? 10.639 -11.040 22.432 1.00 85.19 125 LYS A N 1
ATOM 1047 C CA . LYS A 1 125 ? 11.842 -11.423 21.670 1.00 85.19 125 LYS A CA 1
ATOM 1048 C C . LYS A 1 125 ? 11.495 -12.292 20.456 1.00 85.19 125 LYS A C 1
ATOM 1050 O O . LYS A 1 125 ? 12.074 -12.107 19.384 1.00 85.19 125 LYS A O 1
ATOM 1055 N N . ILE A 1 126 ? 10.527 -13.198 20.602 1.00 83.50 126 ILE A N 1
ATOM 1056 C CA . ILE A 1 126 ? 10.068 -14.095 19.532 1.00 83.50 126 ILE A CA 1
ATOM 1057 C C . ILE A 1 126 ? 9.353 -13.290 18.440 1.00 83.50 126 ILE A C 1
ATOM 1059 O O . ILE A 1 126 ? 9.713 -13.396 17.264 1.00 83.50 126 ILE A O 1
ATOM 1063 N N . ALA A 1 127 ? 8.408 -12.425 18.824 1.00 77.06 127 ALA A N 1
ATOM 1064 C CA . ALA A 1 127 ? 7.676 -11.569 17.888 1.00 77.06 127 ALA A CA 1
ATOM 1065 C C . ALA A 1 127 ? 8.615 -10.627 17.112 1.00 77.06 127 ALA A C 1
ATOM 1067 O O . ALA A 1 127 ? 8.498 -10.482 15.891 1.00 77.06 127 ALA A O 1
ATOM 1068 N N . TYR A 1 128 ? 9.602 -10.041 17.797 1.00 87.94 128 TYR A N 1
ATOM 1069 C CA . TYR A 1 128 ? 10.593 -9.174 17.163 1.00 87.94 128 TYR A CA 1
ATOM 1070 C C . TYR A 1 128 ? 11.487 -9.934 16.170 1.00 87.94 128 TYR A C 1
ATOM 1072 O O . TYR A 1 128 ? 11.702 -9.470 15.046 1.00 87.94 128 TYR A O 1
ATOM 1080 N N . LYS A 1 129 ? 11.957 -11.138 16.533 1.00 89.94 129 LYS A N 1
ATOM 1081 C CA . LYS A 1 129 ? 12.759 -11.994 15.642 1.00 89.94 129 LYS A CA 1
ATOM 1082 C C . LYS A 1 129 ? 11.977 -12.391 14.385 1.00 89.94 129 LYS A C 1
ATOM 1084 O O . LYS A 1 129 ? 12.535 -12.336 13.287 1.00 89.94 129 LYS A O 1
ATOM 1089 N N . ALA A 1 130 ? 10.692 -12.724 14.522 1.00 83.25 130 ALA A N 1
ATOM 1090 C CA . ALA A 1 130 ? 9.813 -13.039 13.394 1.00 83.25 130 ALA A CA 1
ATOM 1091 C C . ALA A 1 130 ? 9.643 -11.841 12.440 1.00 83.25 130 ALA A C 1
ATOM 1093 O O . ALA A 1 130 ? 9.830 -11.984 11.228 1.00 83.25 130 ALA A O 1
ATOM 1094 N N . TYR A 1 131 ? 9.383 -10.644 12.981 1.00 88.12 131 TYR A N 1
ATOM 1095 C CA . TYR A 1 131 ? 9.329 -9.403 12.201 1.00 88.12 131 TYR A CA 1
ATOM 1096 C C . TYR A 1 131 ? 10.642 -9.136 11.447 1.00 88.12 131 TYR A C 1
ATOM 1098 O O . TYR A 1 131 ? 10.620 -8.888 10.239 1.00 88.12 131 TYR A O 1
ATOM 1106 N N . LEU A 1 132 ? 11.793 -9.228 12.125 1.00 92.25 132 LEU A N 1
ATOM 1107 C CA . LEU A 1 132 ? 13.100 -8.992 11.503 1.00 92.25 132 LEU A CA 1
ATOM 1108 C C . LEU A 1 132 ? 13.410 -9.993 10.386 1.00 92.25 132 LEU A C 1
ATOM 1110 O O . LEU A 1 132 ? 13.962 -9.602 9.356 1.00 92.25 132 LEU A O 1
ATOM 1114 N N . ASN A 1 133 ? 13.060 -11.266 10.574 1.00 91.94 133 ASN A N 1
ATOM 1115 C CA . ASN A 1 133 ? 13.218 -12.288 9.542 1.00 91.94 133 ASN A CA 1
ATOM 1116 C C . ASN A 1 133 ? 12.360 -11.955 8.311 1.00 91.94 133 ASN A C 1
ATOM 1118 O O . ASN A 1 133 ? 12.881 -11.920 7.197 1.00 91.94 133 ASN A O 1
ATOM 1122 N N . CYS A 1 134 ? 11.082 -11.620 8.506 1.00 88.44 134 CYS A N 1
ATOM 1123 C CA . CYS A 1 134 ? 10.183 -11.242 7.412 1.00 88.44 134 CYS A CA 1
ATOM 1124 C C . CYS A 1 134 ? 10.673 -9.980 6.676 1.00 88.44 134 CYS A C 1
ATOM 1126 O O . CYS A 1 134 ? 10.697 -9.932 5.445 1.00 88.44 134 CYS A O 1
ATOM 1128 N N . LYS A 1 135 ? 11.179 -8.985 7.416 1.00 92.38 135 LYS A N 1
ATOM 1129 C CA . LYS A 1 135 ? 11.795 -7.775 6.850 1.00 92.38 135 LYS A CA 1
ATOM 1130 C C . LYS A 1 135 ? 13.038 -8.083 6.011 1.00 92.38 135 LYS A C 1
ATOM 1132 O O . LYS A 1 135 ? 13.216 -7.482 4.951 1.00 92.38 135 LYS A O 1
ATOM 1137 N N . ARG A 1 136 ? 13.890 -9.016 6.451 1.00 95.00 136 ARG A N 1
ATOM 1138 C CA . ARG A 1 136 ? 15.056 -9.475 5.674 1.00 95.00 136 ARG A CA 1
ATOM 1139 C C . ARG A 1 136 ? 14.632 -10.132 4.362 1.00 95.00 136 ARG A C 1
ATOM 1141 O O . ARG A 1 136 ? 15.156 -9.751 3.317 1.00 95.00 136 ARG A O 1
ATOM 1148 N N . VAL A 1 137 ? 13.648 -11.032 4.411 1.00 91.75 137 VAL A N 1
ATOM 1149 C CA . VAL A 1 137 ? 13.081 -11.678 3.214 1.00 91.75 137 VAL A CA 1
ATOM 1150 C C . VAL A 1 137 ? 12.520 -10.636 2.249 1.00 91.75 137 VAL A C 1
ATOM 1152 O O . VAL A 1 137 ? 12.868 -10.640 1.073 1.00 91.75 137 VAL A O 1
ATOM 1155 N N . TYR A 1 138 ? 11.728 -9.683 2.740 1.00 93.25 138 TYR A N 1
ATOM 1156 C CA . TYR A 1 138 ? 11.194 -8.606 1.906 1.00 93.25 138 TYR A CA 1
ATOM 1157 C C . TYR A 1 138 ? 12.284 -7.787 1.227 1.00 93.25 138 TYR A C 1
ATOM 1159 O O . TYR A 1 138 ? 12.192 -7.535 0.033 1.00 93.25 138 TYR A O 1
ATOM 1167 N N . ASN A 1 139 ? 13.324 -7.384 1.958 1.00 92.31 139 ASN A N 1
ATOM 1168 C CA . ASN A 1 139 ? 14.417 -6.603 1.383 1.00 92.31 139 ASN A CA 1
ATOM 1169 C C . ASN A 1 139 ? 15.170 -7.378 0.295 1.00 92.31 139 ASN A C 1
ATOM 1171 O O . ASN A 1 139 ? 15.557 -6.786 -0.712 1.00 92.31 139 ASN A O 1
ATOM 1175 N N . TYR A 1 140 ? 15.374 -8.682 0.491 1.00 93.94 140 TYR A N 1
ATOM 1176 C CA . TYR A 1 140 ? 15.971 -9.555 -0.517 1.00 93.94 140 TYR A CA 1
ATOM 1177 C C . TYR A 1 140 ? 15.094 -9.632 -1.774 1.00 93.94 140 TYR A C 1
ATOM 1179 O O . TYR A 1 140 ? 15.550 -9.303 -2.868 1.00 93.94 140 TYR A O 1
ATOM 1187 N N . GLU A 1 141 ? 13.812 -9.958 -1.607 1.00 91.06 141 GLU A N 1
ATOM 1188 C CA . GLU A 1 141 ? 12.838 -10.054 -2.702 1.00 91.06 141 GLU A CA 1
ATOM 1189 C C . GLU A 1 141 ? 12.662 -8.719 -3.436 1.00 91.06 141 GLU A C 1
ATOM 1191 O O . GLU A 1 141 ? 12.508 -8.681 -4.653 1.00 91.06 141 GLU A O 1
ATOM 1196 N N . LEU A 1 142 ? 12.731 -7.601 -2.710 1.00 92.44 142 LEU A N 1
ATOM 1197 C CA . LEU A 1 142 ? 12.640 -6.258 -3.271 1.00 92.44 142 LEU A CA 1
ATOM 1198 C C . LEU A 1 142 ? 13.819 -5.964 -4.202 1.00 92.44 142 LEU A C 1
ATOM 1200 O O . LEU A 1 142 ? 13.627 -5.416 -5.288 1.00 92.44 142 LEU A O 1
ATOM 1204 N N . LYS A 1 143 ? 15.039 -6.316 -3.777 1.00 91.81 143 LYS A N 1
ATOM 1205 C CA . LYS A 1 143 ? 16.249 -6.175 -4.598 1.00 91.81 143 LYS A CA 1
ATOM 1206 C C . LYS A 1 143 ? 16.175 -7.076 -5.828 1.00 91.81 143 LYS A C 1
ATOM 1208 O O . LYS A 1 143 ? 16.444 -6.605 -6.930 1.00 91.81 143 LYS A O 1
ATOM 1213 N N . LEU A 1 144 ? 15.763 -8.330 -5.643 1.00 91.69 144 LEU A N 1
ATOM 1214 C CA . LEU A 1 144 ? 15.627 -9.305 -6.722 1.00 91.69 144 LEU A CA 1
ATOM 1215 C C . LEU A 1 144 ? 14.603 -8.852 -7.771 1.00 91.69 144 LEU A C 1
ATOM 1217 O O . LEU A 1 144 ? 14.916 -8.823 -8.956 1.00 91.69 144 LEU A O 1
ATOM 1221 N N . ALA A 1 145 ? 13.411 -8.427 -7.347 1.00 91.19 145 ALA A N 1
ATOM 1222 C CA . ALA A 1 145 ? 12.359 -7.974 -8.255 1.00 91.19 145 ALA A CA 1
ATOM 1223 C C . ALA A 1 145 ? 12.774 -6.737 -9.062 1.00 91.19 145 ALA A C 1
ATOM 1225 O O . ALA A 1 145 ? 12.508 -6.666 -10.260 1.00 91.19 145 ALA A O 1
ATOM 1226 N N . LYS A 1 146 ? 13.468 -5.780 -8.430 1.00 90.06 146 LYS A N 1
ATOM 1227 C CA . LYS A 1 146 ? 14.034 -4.618 -9.132 1.00 90.06 146 LYS A CA 1
ATOM 1228 C C . LYS A 1 146 ? 15.058 -5.040 -10.179 1.00 90.06 146 LYS A C 1
ATOM 1230 O O . LYS A 1 146 ? 14.958 -4.600 -11.319 1.00 90.06 146 LYS A O 1
ATOM 1235 N N . ARG A 1 147 ? 16.005 -5.903 -9.799 1.00 90.00 147 ARG A N 1
ATOM 1236 C CA . ARG A 1 147 ? 17.038 -6.422 -10.700 1.00 90.00 147 ARG A CA 1
ATOM 1237 C C . ARG A 1 147 ? 16.418 -7.114 -11.913 1.00 90.00 147 ARG A C 1
ATOM 1239 O O . ARG A 1 147 ? 16.686 -6.700 -13.033 1.00 90.00 147 ARG A O 1
ATOM 1246 N N . LEU A 1 148 ? 15.530 -8.079 -11.681 1.00 91.19 148 LEU A N 1
ATOM 1247 C CA . LEU A 1 148 ? 14.862 -8.826 -12.747 1.00 91.19 148 LEU A CA 1
ATOM 1248 C C . LEU A 1 148 ? 14.050 -7.913 -13.662 1.00 91.19 148 LEU A C 1
ATOM 1250 O O . LEU A 1 148 ? 14.036 -8.106 -14.873 1.00 91.19 148 LEU A O 1
ATOM 1254 N N . ALA A 1 149 ? 13.360 -6.916 -13.108 1.00 89.75 149 ALA A N 1
ATOM 1255 C CA . ALA A 1 149 ? 12.615 -5.970 -13.924 1.00 89.75 149 ALA A CA 1
ATOM 1256 C C . ALA A 1 149 ? 13.553 -5.154 -14.829 1.00 89.75 149 ALA A C 1
ATOM 1258 O O . ALA A 1 149 ? 13.229 -4.953 -15.998 1.00 89.75 149 ALA A O 1
ATOM 1259 N N . PHE A 1 150 ? 14.699 -4.693 -14.311 1.00 90.25 150 PHE A N 1
ATOM 1260 C CA . PHE A 1 150 ? 15.681 -3.945 -15.101 1.00 90.25 150 PHE A CA 1
ATOM 1261 C C . PHE A 1 150 ? 16.339 -4.819 -16.173 1.00 90.25 150 PHE A C 1
ATOM 1263 O O . PHE A 1 150 ? 16.435 -4.385 -17.316 1.00 90.25 150 PHE A O 1
ATOM 1270 N N . GLU A 1 151 ? 16.723 -6.052 -15.839 1.00 91.50 151 GLU A N 1
ATOM 1271 C CA . GLU A 1 151 ? 17.275 -7.023 -16.796 1.00 91.50 151 GLU A CA 1
ATOM 1272 C C . GLU A 1 151 ? 16.281 -7.278 -17.939 1.00 91.50 151 GLU A C 1
ATOM 1274 O O . GLU A 1 151 ? 16.603 -7.053 -19.103 1.00 91.50 151 GLU A O 1
ATOM 1279 N N . ASN A 1 152 ? 15.023 -7.591 -17.607 1.00 90.38 152 ASN A N 1
ATOM 1280 C CA . ASN A 1 152 ? 13.961 -7.778 -18.599 1.00 90.38 152 ASN A CA 1
ATOM 1281 C C . ASN A 1 152 ? 13.709 -6.529 -19.460 1.00 90.38 152 ASN A C 1
ATOM 1283 O O . ASN A 1 152 ? 13.364 -6.651 -20.635 1.00 90.38 152 ASN A O 1
ATOM 1287 N N . TYR A 1 153 ? 13.821 -5.331 -18.880 1.00 90.38 153 TYR A N 1
ATOM 1288 C CA . TYR A 1 153 ? 13.672 -4.075 -19.616 1.00 90.38 153 TYR A CA 1
ATOM 1289 C C . TYR A 1 153 ? 14.787 -3.896 -20.647 1.00 90.38 153 TYR A C 1
ATOM 1291 O O . TYR A 1 153 ? 14.505 -3.584 -21.802 1.00 90.38 153 TYR A O 1
ATOM 1299 N N . ILE A 1 154 ? 16.037 -4.135 -20.242 1.00 90.19 154 ILE A N 1
ATOM 1300 C CA . ILE A 1 154 ? 17.211 -4.003 -21.109 1.00 90.19 154 ILE A CA 1
ATOM 1301 C C . ILE A 1 154 ? 17.175 -5.052 -22.224 1.00 90.19 154 ILE A C 1
ATOM 1303 O O . ILE A 1 154 ? 17.420 -4.714 -23.380 1.00 90.19 154 ILE A O 1
ATOM 1307 N N . GLU A 1 155 ? 16.834 -6.302 -21.910 1.00 92.25 155 GLU A N 1
ATOM 1308 C CA . GLU A 1 155 ? 16.793 -7.396 -22.888 1.00 92.25 155 GLU A CA 1
ATOM 1309 C C . GLU A 1 155 ? 15.736 -7.192 -23.975 1.00 92.25 155 GLU A C 1
ATOM 1311 O O . GLU A 1 155 ? 15.990 -7.491 -25.142 1.00 92.25 155 GLU A O 1
ATOM 1316 N N . LYS A 1 156 ? 14.566 -6.659 -23.602 1.00 90.31 156 LYS A N 1
ATOM 1317 C CA . LYS A 1 156 ? 13.449 -6.400 -24.526 1.00 90.31 156 LYS A CA 1
ATOM 1318 C C . LYS A 1 156 ? 13.587 -5.081 -25.287 1.00 90.31 156 LYS A C 1
ATOM 1320 O O . LYS A 1 156 ? 12.774 -4.806 -26.170 1.00 90.31 156 LYS A O 1
ATOM 1325 N N . ALA A 1 157 ? 14.565 -4.244 -24.942 1.00 89.81 157 ALA A N 1
ATOM 1326 C CA . ALA A 1 157 ? 14.738 -2.945 -25.568 1.00 89.81 157 ALA A CA 1
ATOM 1327 C C . ALA A 1 157 ? 15.338 -3.070 -26.981 1.00 89.81 157 ALA A C 1
ATOM 1329 O O . ALA A 1 157 ? 16.301 -3.813 -27.176 1.00 89.81 157 ALA A O 1
ATOM 1330 N N . PRO A 1 158 ? 14.867 -2.263 -27.952 1.00 88.62 158 PRO A N 1
ATOM 1331 C CA . PRO A 1 158 ? 15.475 -2.194 -29.283 1.00 88.62 158 PRO A CA 1
ATOM 1332 C C . PRO A 1 158 ? 16.954 -1.775 -29.256 1.00 88.62 158 PRO A C 1
ATOM 1334 O O . PRO A 1 158 ? 17.739 -2.204 -30.093 1.00 88.62 158 PRO A O 1
ATOM 1337 N N . SER A 1 159 ? 17.344 -0.945 -28.280 1.00 93.31 159 SER A N 1
ATOM 1338 C CA . SER A 1 159 ? 18.736 -0.572 -28.014 1.00 93.31 159 SER A CA 1
ATOM 1339 C C . SER A 1 159 ? 19.074 -0.832 -26.551 1.00 93.31 159 SER A C 1
ATOM 1341 O O . SER A 1 159 ? 18.656 -0.089 -25.658 1.00 93.31 159 SER A O 1
ATOM 1343 N N . ARG A 1 160 ? 19.872 -1.877 -26.308 1.00 91.00 160 ARG A N 1
ATOM 1344 C CA . ARG A 1 160 ? 20.308 -2.273 -24.960 1.00 91.00 160 ARG A CA 1
ATOM 1345 C C . ARG A 1 160 ? 21.152 -1.193 -24.288 1.00 91.00 160 ARG A C 1
ATOM 1347 O O . ARG A 1 160 ? 20.992 -0.947 -23.098 1.00 91.00 160 ARG A O 1
ATOM 1354 N N . CYS A 1 161 ? 22.013 -0.518 -25.053 1.00 88.81 161 CYS A N 1
ATOM 1355 C CA . CYS A 1 161 ? 22.872 0.554 -24.547 1.00 88.81 161 CYS A CA 1
ATOM 1356 C C . CYS A 1 161 ? 22.038 1.741 -24.047 1.00 88.81 161 CYS A C 1
ATOM 1358 O O . CYS A 1 161 ? 22.206 2.184 -22.912 1.00 88.81 161 CYS A O 1
ATOM 1360 N N . LYS A 1 162 ? 21.060 2.189 -24.847 1.00 88.06 162 LYS A N 1
ATOM 1361 C CA . LYS A 1 162 ? 20.156 3.273 -24.447 1.00 88.06 162 LYS A CA 1
ATOM 1362 C C . LYS A 1 162 ? 19.333 2.896 -23.211 1.00 88.06 162 LYS A C 1
ATOM 1364 O O . LYS A 1 162 ? 19.291 3.663 -22.256 1.00 88.06 162 LYS A O 1
ATOM 1369 N N . ALA A 1 163 ? 18.749 1.697 -23.193 1.00 86.69 163 ALA A N 1
ATOM 1370 C CA . ALA A 1 163 ? 17.970 1.215 -22.053 1.00 86.69 163 ALA A CA 1
ATOM 1371 C C . ALA A 1 163 ? 18.811 1.080 -20.771 1.00 86.69 163 ALA A C 1
ATOM 1373 O O . ALA A 1 163 ? 18.339 1.404 -19.684 1.00 86.69 163 ALA A O 1
ATOM 1374 N N . THR A 1 164 ? 20.071 0.658 -20.890 1.00 88.38 164 THR A N 1
ATOM 1375 C CA . THR A 1 164 ? 21.004 0.576 -19.755 1.00 88.38 164 THR A CA 1
ATOM 1376 C C . THR A 1 164 ? 21.290 1.962 -19.176 1.00 88.38 164 THR A C 1
ATOM 1378 O O . THR A 1 164 ? 21.199 2.149 -17.963 1.00 88.38 164 THR A O 1
ATOM 1381 N N . TRP A 1 165 ? 21.556 2.958 -20.026 1.00 87.12 165 TRP A N 1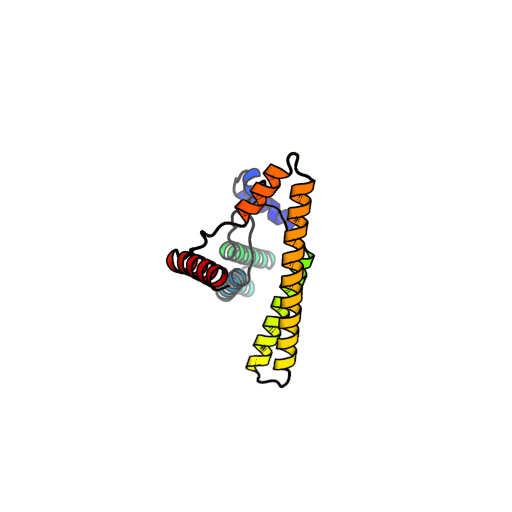
ATOM 1382 C CA . TRP A 1 165 ? 21.755 4.344 -19.589 1.00 87.12 165 TRP A CA 1
ATOM 1383 C C . TRP A 1 165 ? 20.509 4.956 -18.940 1.00 87.12 165 TRP A C 1
ATOM 1385 O O . TRP A 1 165 ? 20.616 5.674 -17.943 1.00 87.12 165 TRP A O 1
ATOM 1395 N N . GLU A 1 166 ? 19.318 4.640 -19.448 1.00 85.94 166 GLU A N 1
ATOM 1396 C CA . GLU A 1 166 ? 18.050 5.044 -18.828 1.00 85.94 166 GLU A CA 1
ATOM 1397 C C . GLU A 1 166 ? 17.881 4.429 -17.428 1.00 85.94 166 GLU A C 1
ATOM 1399 O O . GLU A 1 166 ? 17.481 5.119 -16.488 1.00 85.94 166 GLU A O 1
ATOM 1404 N N . VAL A 1 167 ? 18.251 3.157 -17.244 1.00 86.19 167 VAL A N 1
ATOM 1405 C CA . VAL A 1 167 ? 18.234 2.512 -15.921 1.00 86.19 167 VAL A CA 1
ATOM 1406 C C . VAL A 1 167 ? 19.235 3.177 -14.973 1.00 86.19 167 VAL A C 1
ATOM 1408 O O . VAL A 1 167 ? 18.847 3.553 -13.865 1.00 86.19 167 VAL A O 1
ATOM 1411 N N . ILE A 1 168 ? 20.485 3.383 -15.396 1.00 84.44 168 ILE A N 1
ATOM 1412 C CA . ILE A 1 168 ? 21.535 4.017 -14.575 1.00 84.44 168 ILE A CA 1
ATOM 1413 C C . ILE A 1 168 ? 21.114 5.427 -14.138 1.00 84.44 168 ILE A C 1
ATOM 1415 O O . ILE A 1 168 ? 21.153 5.750 -12.947 1.00 84.44 168 ILE A O 1
ATOM 1419 N N . SER A 1 169 ? 20.641 6.247 -15.079 1.00 82.00 169 SER A N 1
ATOM 1420 C CA . SER A 1 169 ? 20.183 7.614 -14.794 1.00 82.00 169 SER A CA 1
ATOM 1421 C C . SER A 1 169 ? 18.956 7.649 -13.877 1.00 82.00 169 SER A C 1
ATOM 1423 O O . SER A 1 169 ? 18.845 8.542 -13.041 1.00 82.00 169 SER A O 1
ATOM 1425 N N . SER A 1 170 ? 18.068 6.651 -13.950 1.00 79.50 170 SER A N 1
ATOM 1426 C CA . SER A 1 170 ? 16.906 6.551 -13.052 1.00 79.50 170 SER A CA 1
ATOM 1427 C C . SER A 1 170 ? 17.257 6.221 -11.594 1.00 79.50 170 SER A C 1
ATOM 1429 O O . SER A 1 170 ? 16.475 6.522 -10.691 1.00 79.50 170 SER A O 1
ATOM 1431 N N . ILE A 1 171 ? 18.414 5.595 -11.356 1.00 75.88 171 ILE A N 1
ATOM 1432 C CA . ILE A 1 171 ? 18.894 5.220 -10.016 1.00 75.88 171 ILE A CA 1
ATOM 1433 C C . ILE A 1 171 ? 19.759 6.342 -9.424 1.00 75.88 171 ILE A C 1
ATOM 1435 O O . ILE A 1 171 ? 19.723 6.585 -8.215 1.00 75.88 171 ILE A O 1
ATOM 1439 N N . SER A 1 172 ? 20.505 7.051 -10.272 1.00 65.19 172 SER A N 1
ATOM 1440 C CA . SER A 1 172 ? 21.412 8.131 -9.888 1.00 65.19 172 SER A CA 1
ATOM 1441 C C . SER A 1 172 ? 20.674 9.465 -9.715 1.00 65.19 172 SER A C 1
ATOM 1443 O O . SER A 1 172 ? 20.812 10.377 -10.523 1.00 65.19 172 SER A O 1
ATOM 1445 N N . THR A 1 173 ? 19.865 9.598 -8.660 1.00 58.19 173 THR A N 1
ATOM 1446 C CA . THR A 1 173 ? 19.127 10.849 -8.368 1.00 58.19 173 THR A CA 1
ATOM 1447 C C . THR A 1 173 ? 19.725 11.677 -7.235 1.00 58.19 173 THR A C 1
ATOM 1449 O O . THR A 1 173 ? 19.096 12.636 -6.790 1.00 58.19 173 THR A O 1
ATOM 1452 N N . LYS A 1 174 ? 20.893 11.305 -6.709 1.00 59.31 174 LYS A N 1
ATOM 1453 C CA . LYS A 1 174 ? 21.591 12.112 -5.709 1.00 59.31 174 LYS A CA 1
ATOM 1454 C C . LYS A 1 174 ? 22.961 12.482 -6.260 1.00 59.31 174 LYS A C 1
ATOM 1456 O O . LYS A 1 174 ? 23.688 11.554 -6.613 1.00 59.31 174 LYS A O 1
ATOM 1461 N N . PRO A 1 175 ? 23.318 13.777 -6.338 1.00 57.91 175 PRO A N 1
ATOM 1462 C CA . PRO A 1 175 ? 24.724 14.124 -6.431 1.00 57.91 175 PRO A CA 1
ATOM 1463 C C . PRO A 1 175 ? 25.400 13.461 -5.231 1.00 57.91 175 PRO A C 1
ATOM 1465 O O . PRO A 1 175 ? 24.960 13.624 -4.090 1.00 57.91 175 PRO A O 1
ATOM 1468 N N . VAL A 1 176 ? 26.372 12.598 -5.505 1.00 59.88 176 VAL A N 1
ATOM 1469 C CA . VAL A 1 176 ? 27.278 12.143 -4.460 1.00 59.88 176 VAL A CA 1
ATOM 1470 C C . VAL A 1 176 ? 28.046 13.394 -4.074 1.00 59.88 176 VAL A C 1
ATOM 1472 O O . VAL A 1 176 ? 28.724 13.971 -4.920 1.00 59.88 176 VAL A O 1
ATOM 1475 N N . ASP A 1 177 ? 27.850 13.854 -2.844 1.00 64.00 177 ASP A N 1
ATOM 1476 C CA . ASP A 1 177 ? 28.659 14.913 -2.259 1.00 64.00 177 ASP A CA 1
ATOM 1477 C C . ASP A 1 177 ? 30.042 14.301 -2.023 1.00 64.00 177 ASP A C 1
ATOM 1479 O O . ASP A 1 177 ? 30.302 13.653 -1.008 1.00 64.00 177 ASP A O 1
ATOM 1483 N N . LEU A 1 178 ? 30.859 14.315 -3.075 1.00 63.38 178 LEU A N 1
ATOM 1484 C CA . LEU A 1 178 ? 32.251 13.921 -2.993 1.00 63.38 178 LEU A CA 1
ATOM 1485 C C . LEU A 1 178 ? 32.952 15.078 -2.302 1.00 63.38 178 LEU A C 1
ATOM 1487 O O . LEU A 1 178 ? 33.215 16.103 -2.927 1.00 63.38 178 LEU A O 1
ATOM 1491 N N . ASP A 1 179 ? 33.210 14.907 -1.010 1.00 80.31 179 ASP A N 1
ATOM 1492 C CA . ASP A 1 179 ? 34.122 15.773 -0.283 1.00 80.31 179 ASP A CA 1
ATOM 1493 C C . ASP A 1 179 ? 35.477 15.739 -1.002 1.00 80.31 179 ASP A C 1
ATOM 1495 O O . ASP A 1 179 ? 36.171 14.716 -1.028 1.00 80.31 179 ASP A O 1
ATOM 1499 N N . VAL A 1 180 ? 35.786 16.850 -1.669 1.00 78.69 180 VAL A N 1
ATOM 1500 C CA . VAL A 1 180 ? 36.956 17.003 -2.535 1.00 78.69 180 VAL A CA 1
ATOM 1501 C C . VAL A 1 180 ? 38.233 16.801 -1.728 1.00 78.69 180 VAL A C 1
ATOM 1503 O O . VAL A 1 180 ? 39.182 16.206 -2.237 1.00 78.69 180 VAL A O 1
ATOM 1506 N N . ASP A 1 181 ? 38.233 17.210 -0.460 1.00 81.62 181 ASP A N 1
ATOM 1507 C CA . ASP A 1 181 ? 39.390 17.069 0.417 1.00 81.62 181 ASP A CA 1
ATOM 1508 C C . ASP A 1 181 ? 39.613 15.599 0.780 1.00 81.62 181 ASP A C 1
ATOM 1510 O O . ASP A 1 181 ? 40.736 15.103 0.723 1.00 81.62 181 ASP A O 1
ATOM 1514 N N . ASN A 1 182 ? 38.540 14.854 1.051 1.00 79.69 182 ASN A N 1
ATOM 1515 C CA . ASN A 1 182 ? 38.624 13.428 1.366 1.00 79.69 182 ASN A CA 1
ATOM 1516 C C . ASN A 1 182 ? 39.051 12.588 0.148 1.00 79.69 182 ASN A C 1
ATOM 1518 O O . ASN A 1 182 ? 39.842 11.651 0.270 1.00 79.69 182 ASN A O 1
ATOM 1522 N N . LEU A 1 183 ? 38.579 12.954 -1.049 1.00 79.25 183 LEU A N 1
ATOM 1523 C CA . LEU A 1 183 ? 39.017 12.330 -2.297 1.00 79.25 183 LEU A CA 1
ATOM 1524 C C . LEU A 1 183 ? 40.497 12.628 -2.582 1.00 79.25 183 LEU A C 1
ATOM 1526 O O . LEU A 1 183 ? 41.248 11.713 -2.917 1.00 79.25 183 LEU A O 1
ATOM 1530 N N . ASN A 1 184 ? 40.927 13.882 -2.425 1.00 84.06 184 ASN A N 1
ATOM 1531 C CA . ASN A 1 184 ? 42.319 14.279 -2.637 1.00 84.06 184 ASN A CA 1
ATOM 1532 C C . ASN A 1 184 ? 43.260 13.591 -1.646 1.00 84.06 184 ASN A C 1
ATOM 1534 O O . ASN A 1 184 ? 44.289 13.064 -2.064 1.00 84.06 184 ASN A O 1
ATOM 1538 N N . ASN A 1 185 ? 42.883 13.526 -0.367 1.00 85.38 185 ASN A N 1
ATOM 1539 C CA . ASN A 1 185 ? 43.666 12.836 0.656 1.00 85.38 185 ASN A CA 1
ATOM 1540 C C . ASN A 1 185 ? 43.819 11.347 0.327 1.00 85.38 185 ASN A C 1
ATOM 1542 O O . ASN A 1 185 ? 44.932 10.837 0.356 1.00 85.38 185 ASN A O 1
ATOM 1546 N N . TYR A 1 186 ? 42.750 10.675 -0.118 1.00 84.38 186 TYR A N 1
ATOM 1547 C CA . TYR A 1 186 ? 42.831 9.277 -0.554 1.00 84.38 186 TYR A CA 1
ATOM 1548 C C . TYR A 1 186 ? 43.839 9.060 -1.695 1.00 84.38 186 TYR A C 1
ATOM 1550 O O . TYR A 1 186 ? 44.598 8.088 -1.679 1.00 84.38 186 TYR A O 1
ATOM 1558 N N . PHE A 1 187 ? 43.869 9.954 -2.690 1.00 84.06 187 PHE A N 1
ATOM 1559 C CA . PHE A 1 187 ? 44.833 9.860 -3.790 1.00 84.06 187 PHE A CA 1
ATOM 1560 C C . PHE A 1 187 ? 46.266 10.159 -3.338 1.00 84.06 187 PHE A C 1
ATOM 1562 O O . PHE A 1 187 ? 47.180 9.449 -3.754 1.00 84.06 187 PHE A O 1
ATOM 1569 N N . ILE A 1 188 ? 46.462 11.163 -2.481 1.00 85.00 188 ILE A N 1
ATOM 1570 C CA . ILE A 1 188 ? 47.770 11.494 -1.899 1.00 85.00 188 ILE A CA 1
ATOM 1571 C C . ILE A 1 188 ? 48.305 10.302 -1.096 1.00 85.00 188 ILE A C 1
ATOM 1573 O O . ILE A 1 188 ? 49.428 9.858 -1.338 1.00 85.00 188 ILE A O 1
ATOM 1577 N N . ASP A 1 189 ? 47.479 9.723 -0.226 1.00 85.00 189 ASP A N 1
ATOM 1578 C CA . ASP A 1 189 ? 47.840 8.574 0.606 1.00 85.00 189 ASP A CA 1
ATOM 1579 C C . ASP A 1 189 ? 48.168 7.341 -0.247 1.00 85.00 189 ASP A C 1
ATOM 1581 O O . ASP A 1 189 ? 49.186 6.682 -0.029 1.00 85.00 189 ASP A O 1
ATOM 1585 N N . SER A 1 190 ? 47.369 7.076 -1.286 1.00 80.88 190 SER A N 1
ATOM 1586 C CA . SER A 1 190 ? 47.606 5.962 -2.216 1.00 80.88 190 SER A CA 1
ATOM 1587 C C . SER A 1 190 ? 48.929 6.109 -2.979 1.00 80.88 190 SER A C 1
ATOM 1589 O O . SER A 1 190 ? 49.629 5.125 -3.219 1.00 80.88 190 SER A O 1
ATOM 1591 N N . VAL A 1 191 ? 49.301 7.335 -3.365 1.00 84.75 191 VAL A N 1
ATOM 1592 C CA . VAL A 1 191 ? 50.581 7.615 -4.037 1.00 84.75 191 VAL A CA 1
ATOM 1593 C C . VAL A 1 191 ? 51.754 7.479 -3.064 1.00 84.75 191 VAL A C 1
ATOM 1595 O O . VAL A 1 191 ? 52.783 6.912 -3.434 1.00 84.75 191 VAL A O 1
ATOM 1598 N N . HIS A 1 192 ? 51.603 7.928 -1.817 1.00 80.38 192 HIS A N 1
ATOM 1599 C CA . HIS A 1 192 ? 52.624 7.752 -0.782 1.00 80.38 192 HIS A CA 1
ATOM 1600 C C . HIS A 1 192 ? 52.863 6.282 -0.422 1.00 80.38 192 HIS A C 1
ATOM 1602 O O . HIS A 1 192 ? 54.013 5.887 -0.208 1.00 80.38 192 HIS A O 1
ATOM 1608 N N . GLU A 1 193 ? 51.810 5.465 -0.396 1.00 82.50 193 GLU A N 1
ATOM 1609 C CA . GLU A 1 193 ? 51.899 4.026 -0.135 1.00 82.50 193 GLU A CA 1
ATOM 1610 C C . GLU A 1 193 ? 52.610 3.277 -1.276 1.00 82.50 193 GLU A C 1
ATOM 1612 O O . GLU A 1 193 ? 53.409 2.371 -1.029 1.00 82.50 193 GLU A O 1
ATOM 1617 N N . LEU A 1 194 ? 52.383 3.689 -2.528 1.00 76.69 194 LEU A N 1
ATOM 1618 C CA . LEU A 1 194 ? 53.069 3.130 -3.699 1.00 76.69 194 LEU A CA 1
ATOM 1619 C C . LEU A 1 194 ? 54.518 3.616 -3.845 1.00 76.69 194 LEU A C 1
ATOM 1621 O O . LEU A 1 194 ? 55.338 2.883 -4.389 1.00 76.69 194 LEU A O 1
ATOM 1625 N N . GLY A 1 195 ? 54.829 4.827 -3.374 1.00 67.81 195 GLY A N 1
ATOM 1626 C CA . GLY A 1 195 ? 56.171 5.418 -3.418 1.00 67.81 195 GLY A CA 1
ATOM 1627 C C . GLY A 1 195 ? 57.071 5.062 -2.228 1.00 67.81 195 GLY A C 1
ATOM 1628 O O . GLY A 1 195 ? 58.253 5.387 -2.254 1.00 67.81 195 GLY A O 1
ATOM 1629 N N . SER A 1 196 ? 56.526 4.417 -1.190 1.00 58.84 196 SER A N 1
ATOM 1630 C CA . SER A 1 196 ? 57.272 3.943 -0.007 1.00 58.84 196 SER A CA 1
ATOM 1631 C C . SER A 1 196 ? 57.675 2.459 -0.102 1.00 58.84 196 SER A C 1
ATOM 1633 O O . SER A 1 196 ? 58.044 1.855 0.907 1.00 58.84 196 SER A O 1
ATOM 1635 N N . LYS A 1 197 ? 57.600 1.868 -1.301 1.00 50.06 197 LYS A N 1
ATOM 1636 C CA . LYS A 1 197 ? 58.221 0.586 -1.677 1.00 50.06 197 LYS A CA 1
ATOM 1637 C C . LYS A 1 197 ? 59.384 0.840 -2.623 1.00 50.06 197 LYS A C 1
ATOM 1639 O O . LYS A 1 197 ? 60.351 0.055 -2.542 1.00 50.06 197 LYS A O 1
#

Secondary structure (DSSP, 8-state):
-HHHHHHHHHHTTT--HHHHTTEEPPP-HHHHHHHHHHHHH---HHHHHHHTTSS-HHHHHHHHHHHHHHHHHHHSPPEE-PPP-PPPTT------HHHHHHHHHHHHHHHHHHHHHHHT-TTHHHHHHHHHHHHHHHHHHHHHHHHHHHHHHHHHSS-HHHHHHHHHHHH--S-----HHHHHHHHHHHHHHHHT-

pLDDT: mean 77.8, std 16.85, range [30.81, 95.0]